Protein 4LUP (pdb70)

Sequence (185 aa):
LTDQVLVERVQKGDQKAFNNLLVVRYQHKVASSLVSRYVPSSGDVPDVVQQEAFIKAYRALDSFRGDSAFYTWLYRIAVNTAKNYLVAQGRRLELEQLTDQVLVERVQKGDQKAFNLLVVRYQHKVASSLVSRYVPSSSGDVPDVVQEAFIKAYRALDSFRGDSAFYTWLYRIAVNTAKNYLVAQGRRLELV

Solvent-accessible surface area: 11295 Å² total; per-residue (Å²): 126,85,30,104,66,0,2,73,82,16,79,169,50,40,52,149,0,10,79,72,0,37,98,102,30,71,143,120,0,32,68,3,0,64,165,75,9,65,96,35,20,14,66,18,0,14,66,41,0,11,20,85,0,43,108,36,3,127,76,20,194,40,108,45,69,7,49,82,55,0,70,123,28,0,1,67,1,0,93,88,42,63,81,49,47,16,178,164,106,165,167,212,157,71,63,30,116,52,0,10,71,88,16,84,156,49,45,48,140,2,13,61,73,0,38,97,103,32,71,139,121,0,32,71,6,0,63,184,75,9,64,98,33,24,13,85,27,0,15,80,32,0,12,21,86,0,42,96,42,2,82,86,25,196,48,114,43,69,7,51,82,57,0,72,124,29,0,2,67,2,0,92,82,32,66,76,41,43,13,163,155,101,154,132,156

Nearest PDB structures (foldseek):
  4lup-assembly2_C  TM=1.007E+00  e=2.756E-12  Escherichia coli
  1or7-assembly3_A  TM=9.853E-01  e=1.636E-10  Escherichia coli
  2mao-assembly1_A  TM=9.582E-01  e=9.817E-11  Escherichia coli DH1
  1or7-assembly3_B  TM=9.912E-01  e=4.804E-10  Escherichia coli
  5or5-assembly1_A  TM=9.559E-01  e=1.939E-10  Escherichia coli K-12

Secondary structure (DSSP, 8-state):
--HHHHHHHHHTT-HHHHHHHHHHHHHHHHHHHTTTS-GGGHHHHHHHHHHHHHHTGGG---SS-HHHHHHHHHHHHHHHHHHHHHHHTT-/----HHHHHHHHTTT-HHHHHHHHHHHHHHHHHHHTTTS-GGGHHHHHHHHHHHHHHHGGG---SS-HHHHHHHHHHHHHHHHHHHHHHHTT--

Foldseek 3Di: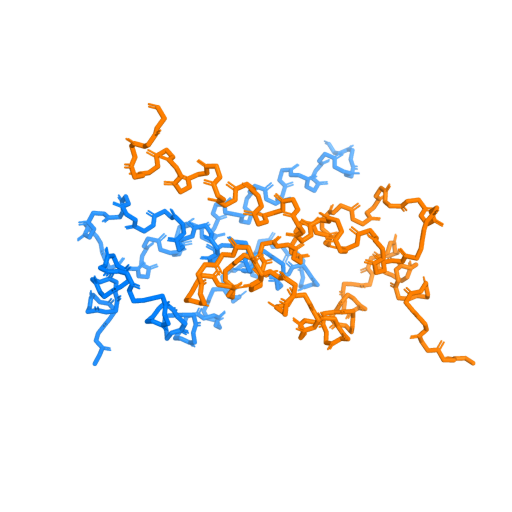
DFQVVLLVCLLVPNVVSLVVVCVVCVVVLLVLLVVQDPNVCSVVLSVVLSVVCSVCSNVDPPPDRSVVVSSVSSVVSSVVVVVVVCVVVVD/DDCDQVNLLVCVLVVNVVSLVVVCVVCLVVLLVLLVVQDPNVCSVVLSVVLSVVLSVCSNPDPPPDRSVVVSSVSSVVSSVVVVVVVCVVVVVD

CATH classification: 1.10.1740.10

InterPro domains:
  IPR000838 RNA polymerase sigma factor 70, ECF, conserved site [PS01063] (46-77)
  IPR007627 RNA polymerase sigma-70 region 2 [PF04542] (25-91)
  IPR013249 RNA polymerase sigma factor 70, region 4 type 2 [PF08281] (130-180)
  IPR013324 RNA polymerase sigma factor, region 3/4-like [SSF88659] (122-183)
  IPR013325 RNA polymerase sigma factor, region 2 [SSF88946] (2-105)
  IPR014284 RNA polymerase sigma-70-like domain [TIGR02937] (21-183)
  IPR014286 RNA polymerase sigma-70 RpoE type [TIGR02939] (1-189)
  IPR036388 Winged helix-like DNA-binding domain superfamily [G3DSA:1.10.10.10] (121-191)
  IPR039425 RNA polymerase sigma-70-like [PTHR43133] (6-189)

B-factor: mean 17.51, std 7.96, range [7.69, 49.17]

Structure (mmCIF, N/CA/C/O backbone):
data_4LUP
#
_entry.id   4LUP
#
_cell.length_a   39.050
_cell.length_b   36.480
_cell.length_c   73.370
_cell.angle_alpha   90.00
_cell.angle_beta   92.48
_cell.angle_gamma   90.00
#
_symmetry.space_group_name_H-M   'P 1 21 1'
#
loop_
_entity.id
_entity.type
_entity.pdbx_description
1 polymer 'RNA polymerase sigma factor'
2 polymer 'region 2 of sigmaE of E. coli'
3 non-polymer 1,2-ETHANEDIOL
4 water water
#
loop_
_atom_site.group_PDB
_atom_site.id
_atom_site.type_symbol
_atom_site.label_atom_id
_atom_site.label_alt_id
_atom_site.label_comp_id
_atom_site.label_asym_id
_atom_site.label_entity_id
_atom_site.label_seq_id
_atom_site.pdbx_PDB_ins_code
_atom_site.Cartn_x
_atom_site.Cartn_y
_atom_site.Cartn_z
_atom_site.occupancy
_atom_site.B_iso_or_equiv
_atom_site.auth_seq_id
_atom_site.auth_comp_id
_atom_site.auth_asym_id
_atom_site.auth_atom_id
_atom_site.pdbx_PDB_model_num
ATOM 1 N N . LEU A 1 5 ? 0.557 -9.690 69.661 1.00 31.59 5 LEU A N 1
ATOM 2 C CA . LEU A 1 5 ? 0.530 -8.510 70.516 1.00 29.22 5 LEU A CA 1
ATOM 3 C C . LEU A 1 5 ? 1.831 -7.728 70.406 1.00 26.02 5 LEU A C 1
ATOM 4 O O . LEU A 1 5 ? 2.816 -8.049 71.061 1.00 28.85 5 LEU A O 1
ATOM 9 N N . THR A 1 6 ? 1.834 -6.702 69.567 1.00 20.28 6 THR A N 1
ATOM 10 C CA . THR A 1 6 ? 2.976 -5.810 69.475 1.00 18.66 6 THR A CA 1
ATOM 11 C C . THR A 1 6 ? 2.883 -4.764 70.574 1.00 16.51 6 THR A C 1
ATOM 12 O O . THR A 1 6 ? 1.818 -4.545 71.152 1.00 15.58 6 THR A O 1
ATOM 19 N N . ASP A 1 7 ? 4.001 -4.101 70.846 1.00 16.76 7 ASP A N 1
ATOM 20 C CA . ASP A 1 7 ? 4.021 -3.014 71.819 1.00 17.37 7 ASP A CA 1
ATOM 21 C C . ASP A 1 7 ? 3.012 -1.931 71.450 1.00 17.21 7 ASP A C 1
ATOM 22 O O . ASP A 1 7 ? 2.333 -1.391 72.314 1.00 16.67 7 ASP A O 1
ATOM 27 N N . GLN A 1 8 ? 2.924 -1.612 70.164 1.00 18.47 8 GLN A N 1
ATOM 28 C CA . GLN A 1 8 ? 2.012 -0.569 69.706 1.00 20.44 8 GLN A CA 1
ATOM 29 C C . GLN A 1 8 ? 0.557 -0.912 70.010 1.00 17.95 8 GLN A C 1
ATOM 30 O O . GLN A 1 8 ? -0.226 -0.054 70.410 1.00 17.87 8 GLN A O 1
ATOM 36 N N . VAL A 1 9 ? 0.197 -2.176 69.834 1.00 17.91 9 VAL A N 1
ATOM 37 C CA . VAL A 1 9 ? -1.155 -2.611 70.149 1.00 18.70 9 VAL A CA 1
ATOM 38 C C . VAL A 1 9 ? -1.421 -2.503 71.649 1.00 16.38 9 VAL A C 1
ATOM 39 O O . VAL A 1 9 ? -2.489 -2.052 72.068 1.00 16.99 9 VAL A O 1
ATOM 49 N N . LEU A 1 10 ? -0.443 -2.904 72.454 1.00 14.91 10 LEU A N 1
ATOM 50 C CA . LEU A 1 10 ? -0.594 -2.830 73.903 1.00 13.99 10 LEU A CA 1
ATOM 51 C C . LEU A 1 10 ? -0.739 -1.377 74.360 1.00 13.35 10 LEU A C 1
ATOM 52 O O . LEU A 1 10 ? -1.587 -1.067 75.194 1.00 14.57 10 LEU A O 1
ATOM 57 N N . VAL A 1 11 ? 0.076 -0.484 73.807 1.00 13.44 11 VAL A N 1
ATOM 58 C CA . VAL A 1 11 ? -0.015 0.939 74.130 1.00 14.05 11 VAL A CA 1
ATOM 59 C C . VAL A 1 11 ? -1.399 1.489 73.788 1.00 15.37 11 VAL A C 1
ATOM 60 O O . VAL A 1 11 ? -2.020 2.190 74.594 1.00 14.88 11 VAL A O 1
ATOM 70 N N . GLU A 1 12 ? -1.887 1.160 72.597 1.00 17.23 12 GLU A N 1
ATOM 71 C CA . GLU A 1 12 ? -3.196 1.629 72.183 1.00 18.69 12 GLU A CA 1
ATOM 72 C C . GLU A 1 12 ? -4.280 1.140 73.140 1.00 18.51 12 GLU A C 1
ATOM 73 O O . GLU A 1 12 ? -5.185 1.892 73.504 1.00 19.09 12 GLU A O 1
ATOM 79 N N . ARG A 1 13 ? -4.183 -0.122 73.547 1.00 17.10 13 ARG A N 1
ATOM 80 C CA . ARG A 1 13 ? -5.137 -0.691 74.494 1.00 17.10 13 ARG A CA 1
ATOM 81 C C . ARG A 1 13 ? -5.113 0.031 75.841 1.00 17.28 13 ARG A C 1
ATOM 82 O O . ARG A 1 13 ? -6.162 0.306 76.419 1.00 18.27 13 ARG A O 1
ATOM 90 N N . VAL A 1 14 ? -3.921 0.349 76.335 1.00 15.57 14 VAL A N 1
ATOM 91 C CA . VAL A 1 14 ? -3.812 1.071 77.597 1.00 15.80 14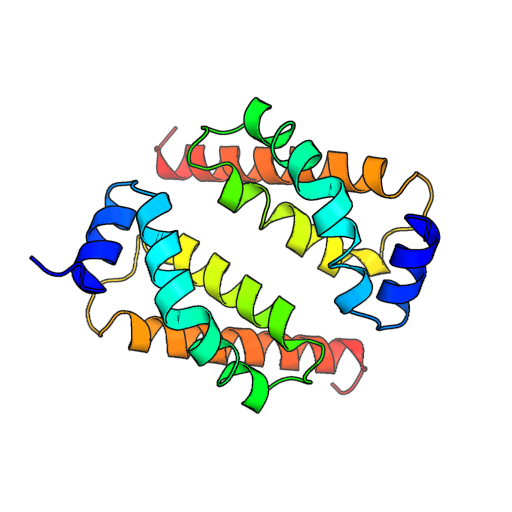 VAL A CA 1
ATOM 92 C C . VAL A 1 14 ? -4.425 2.464 77.463 1.00 17.32 14 VAL A C 1
ATOM 93 O O . VAL A 1 14 ? -5.121 2.937 78.365 1.00 19.10 14 VAL A O 1
ATOM 103 N N . GLN A 1 15 ? -4.182 3.113 76.328 1.00 18.28 15 GLN A N 1
ATOM 104 C CA . GLN A 1 15 ? -4.725 4.446 76.099 1.00 20.27 15 GLN A CA 1
ATOM 105 C C . GLN A 1 15 ? -6.252 4.428 75.999 1.00 23.74 15 GLN A C 1
ATOM 106 O O . GLN A 1 15 ? -6.894 5.461 76.160 1.00 26.95 15 GLN A O 1
ATOM 112 N N . LYS A 1 16 ? -6.822 3.252 75.744 1.00 22.14 16 LYS A N 1
ATOM 113 C CA . LYS A 1 16 ? -8.270 3.071 75.722 1.00 24.17 16 LYS A CA 1
ATOM 114 C C . LYS A 1 16 ? -8.843 2.491 77.024 1.00 25.04 16 LYS A C 1
ATOM 115 O O . LYS A 1 16 ? -10.014 2.104 77.074 1.00 28.48 16 LYS A O 1
ATOM 121 N N . GLY A 1 17 ? -8.030 2.443 78.076 1.00 25.04 17 GLY A N 1
ATOM 122 C CA . GLY A 1 17 ? -8.518 2.080 79.398 1.00 24.80 17 GLY A CA 1
ATOM 123 C C . GLY A 1 17 ? -8.245 0.658 79.853 1.00 24.39 17 GLY A C 1
ATOM 124 O O . GLY A 1 17 ? -8.688 0.249 80.925 1.00 25.06 17 GLY A O 1
ATOM 125 N N . ASP A 1 18 ? -7.509 -0.098 79.047 1.00 22.46 18 ASP A N 1
ATOM 126 C CA . ASP A 1 18 ? -7.192 -1.486 79.371 1.00 21.73 18 ASP A CA 1
ATOM 127 C C . ASP A 1 18 ? -5.928 -1.552 80.226 1.00 19.55 18 ASP A C 1
ATOM 128 O O . ASP A 1 18 ? -4.828 -1.759 79.710 1.00 20.33 18 ASP A O 1
ATOM 133 N N . GLN A 1 19 ? -6.083 -1.376 81.536 1.00 17.57 19 GLN A N 1
ATOM 134 C CA . GLN A 1 19 ? -4.923 -1.234 82.408 1.00 17.52 19 GLN A CA 1
ATOM 135 C C . GLN A 1 19 ? -4.007 -2.449 82.371 1.00 18.04 19 GLN A C 1
ATOM 136 O O . GLN A 1 19 ? -2.787 -2.307 82.388 1.00 18.39 19 GLN A O 1
ATOM 142 N N . LYS A 1 20 ? -4.595 -3.639 82.323 1.00 18.72 20 LYS A N 1
ATOM 143 C CA . LYS A 1 20 ? -3.805 -4.860 82.408 1.00 20.00 20 LYS A CA 1
ATOM 144 C C . LYS A 1 20 ? -2.894 -5.055 81.199 1.00 17.83 20 LYS A C 1
ATOM 145 O O . LYS A 1 20 ? -1.883 -5.746 81.299 1.00 19.06 20 LYS A O 1
ATOM 151 N N . ALA A 1 21 ? -3.227 -4.429 80.071 1.00 16.39 21 ALA A N 1
ATOM 152 C CA . ALA A 1 21 ? -2.331 -4.458 78.913 1.00 15.10 21 ALA A CA 1
ATOM 153 C C . ALA A 1 21 ? -0.956 -3.909 79.283 1.00 14.49 21 ALA A C 1
ATOM 154 O O . ALA A 1 21 ? 0.059 -4.364 78.759 1.00 15.29 21 ALA A O 1
ATOM 156 N N . PHE A 1 22 ? -0.919 -2.937 80.188 1.00 12.85 22 PHE A N 1
ATOM 157 C CA . PHE A 1 22 ? 0.360 -2.366 80.567 1.00 13.24 22 PHE A CA 1
ATOM 158 C C . PHE A 1 22 ? 1.225 -3.381 81.300 1.00 13.54 22 PHE A C 1
ATOM 159 O O . PHE A 1 22 ? 2.440 -3.349 81.184 1.00 12.86 22 PHE A O 1
ATOM 167 N N A ASN A 1 23 ? 0.589 -4.280 82.046 0.48 15.08 23 ASN A N 1
ATOM 168 N N B ASN A 1 23 ? 0.597 -4.292 82.035 0.52 14.94 23 ASN A N 1
ATOM 169 C CA A ASN A 1 23 ? 1.311 -5.345 82.731 0.48 16.88 23 ASN A CA 1
ATOM 170 C CA B ASN A 1 23 ? 1.344 -5.323 82.745 0.52 16.70 23 ASN A CA 1
ATOM 171 C C A ASN A 1 23 ? 2.174 -6.142 81.766 0.48 14.64 23 ASN A C 1
ATOM 172 C C B ASN A 1 23 ? 2.135 -6.228 81.801 0.52 14.97 23 ASN A C 1
ATOM 173 O O A ASN A 1 23 ? 3.309 -6.494 82.077 0.48 13.19 23 ASN A O 1
ATOM 174 O O B ASN A 1 23 ? 3.187 -6.748 82.169 0.52 14.72 23 ASN A O 1
ATOM 183 N N . LEU A 1 24 ? 1.634 -6.414 80.584 1.00 14.28 24 LEU A N 1
ATOM 184 C CA . LEU A 1 24 ? 2.372 -7.167 79.581 1.00 15.16 24 LEU A CA 1
ATOM 185 C C . LEU A 1 24 ? 3.610 -6.396 79.120 1.00 13.43 24 LEU A C 1
ATOM 186 O O . LEU A 1 24 ? 4.662 -6.990 78.882 1.00 13.42 24 LEU A O 1
ATOM 191 N N . LEU A 1 25 ? 3.498 -5.076 79.005 1.00 11.73 25 LEU A N 1
ATOM 192 C CA . LEU A 1 25 ? 4.674 -4.254 78.711 1.00 11.09 25 LEU A CA 1
ATOM 193 C C . LEU A 1 25 ? 5.711 -4.331 79.834 1.00 10.68 25 LEU A C 1
ATOM 194 O O . LEU A 1 25 ? 6.909 -4.374 79.572 1.00 10.83 25 LEU A O 1
ATOM 199 N N . VAL A 1 26 ? 5.258 -4.353 81.081 1.00 11.92 26 VAL A N 1
ATOM 200 C CA . VAL A 1 26 ? 6.187 -4.487 82.198 1.00 12.00 26 VAL A CA 1
ATOM 201 C C . VAL A 1 26 ? 6.900 -5.840 82.143 1.00 12.30 26 VAL A C 1
ATOM 202 O O . VAL A 1 26 ? 8.114 -5.910 82.294 1.00 12.75 26 VAL A O 1
ATOM 212 N N . VAL A 1 27 ? 6.147 -6.911 81.926 1.00 13.30 27 VAL A N 1
ATOM 213 C CA . VAL A 1 27 ? 6.735 -8.238 81.794 1.00 14.67 27 VAL A CA 1
ATOM 214 C C . VAL A 1 27 ? 7.747 -8.284 80.651 1.00 13.56 27 VAL A C 1
ATOM 215 O O . VAL A 1 27 ? 8.815 -8.889 80.774 1.00 14.47 27 VAL A O 1
ATOM 225 N N . ARG A 1 28 ? 7.427 -7.616 79.548 1.00 12.13 28 ARG A N 1
ATOM 226 C CA . ARG A 1 28 ? 8.327 -7.601 78.406 1.00 12.13 28 ARG A CA 1
ATOM 227 C C . ARG A 1 28 ? 9.624 -6.848 78.666 1.00 10.48 28 ARG A C 1
ATOM 228 O O . ARG A 1 28 ? 10.674 -7.241 78.164 1.00 11.48 28 ARG A O 1
ATOM 236 N N . TYR A 1 29 ? 9.546 -5.771 79.438 1.00 10.31 29 TYR A N 1
ATOM 237 C CA . TYR A 1 29 ? 10.658 -4.828 79.515 1.00 9.98 29 TYR A CA 1
ATOM 238 C C . TYR A 1 29 ? 11.349 -4.691 80.862 1.00 9.90 29 TYR A C 1
ATOM 239 O O . TYR A 1 29 ? 12.353 -4.010 80.949 1.00 10.12 29 TYR A O 1
ATOM 248 N N . GLN A 1 30 ? 10.846 -5.329 81.908 1.00 10.21 30 GLN A N 1
ATOM 249 C CA . GLN A 1 30 ? 11.418 -5.069 83.218 1.00 11.01 30 GLN A CA 1
ATOM 250 C C . GLN A 1 30 ? 12.877 -5.500 83.340 1.00 10.14 30 GLN A C 1
ATOM 251 O O . GLN A 1 30 ? 13.637 -4.841 84.034 1.00 10.72 30 GLN A O 1
ATOM 257 N N . HIS A 1 31 ? 13.281 -6.570 82.658 1.00 10.11 31 HIS A N 1
ATOM 258 C CA . HIS A 1 31 ? 14.677 -6.996 82.745 1.00 10.44 31 HIS A CA 1
ATOM 259 C C . HIS A 1 31 ? 15.602 -6.030 82.018 1.00 9.92 31 HIS A C 1
ATOM 260 O O . HIS A 1 31 ? 16.687 -5.716 82.508 1.00 10.32 31 HIS A O 1
ATOM 267 N N . LYS A 1 32 ? 15.185 -5.577 80.840 1.00 9.49 32 LYS A N 1
ATOM 268 C CA . LYS A 1 32 ? 15.962 -4.590 80.097 1.00 9.04 32 LYS A CA 1
ATOM 269 C C . LYS A 1 32 ? 16.080 -3.292 80.883 1.00 8.81 32 LYS A C 1
ATOM 270 O O . LYS A 1 32 ? 17.160 -2.703 80.971 1.00 9.73 32 LYS A O 1
ATOM 276 N N . VAL A 1 33 ? 14.975 -2.846 81.467 1.00 8.98 33 VAL A N 1
ATOM 277 C CA . VAL A 1 33 ? 14.994 -1.590 82.203 1.00 8.66 33 VAL A CA 1
ATOM 278 C C . VAL A 1 33 ? 15.873 -1.716 83.457 1.00 9.02 33 VAL A C 1
ATOM 279 O O . VAL A 1 33 ? 16.624 -0.797 83.787 1.00 9.39 33 VAL A O 1
ATOM 289 N N . ALA A 1 34 ? 15.804 -2.853 84.143 1.00 8.67 34 ALA A N 1
ATOM 290 C CA . ALA A 1 34 ? 16.681 -3.076 85.290 1.00 9.50 34 ALA A CA 1
ATOM 291 C C . ALA A 1 34 ? 18.149 -3.032 84.880 1.00 9.63 34 ALA A C 1
ATOM 292 O O . ALA A 1 34 ? 18.977 -2.445 85.576 1.00 10.20 34 ALA A O 1
ATOM 294 N N . SER A 1 35 ? 18.483 -3.659 83.763 1.00 10.09 35 SER A N 1
ATOM 295 C CA A SER A 1 35 ? 19.861 -3.653 83.291 0.20 11.74 35 SER A CA 1
ATOM 296 C CA B SER A 1 35 ? 19.857 -3.648 83.296 0.80 10.28 35 SER A CA 1
ATOM 297 C C . SER A 1 35 ? 20.322 -2.224 83.020 1.00 10.12 35 SER A C 1
ATOM 298 O O . SER A 1 35 ? 21.413 -1.821 83.416 1.00 10.78 35 SER A O 1
ATOM 303 N N . LEU A 1 36 ? 19.476 -1.458 82.347 1.00 9.54 36 LEU A N 1
ATOM 304 C CA . LEU A 1 36 ? 19.773 -0.073 82.042 1.00 9.68 36 LEU A CA 1
ATOM 305 C C . LEU A 1 36 ? 19.976 0.761 83.313 1.00 9.43 36 LEU A C 1
ATOM 306 O O . LEU A 1 36 ? 20.978 1.458 83.468 1.00 10.08 36 LEU A O 1
ATOM 311 N N . VAL A 1 37 ? 19.028 0.661 84.236 1.00 8.88 37 VAL A N 1
ATOM 312 C CA . VAL A 1 37 ? 19.068 1.425 85.478 1.00 9.22 37 VAL A CA 1
ATOM 313 C C . VAL A 1 37 ? 20.298 1.059 86.315 1.00 9.23 37 VAL A C 1
ATOM 314 O O . VAL A 1 37 ? 20.877 1.919 86.983 1.00 9.37 37 VAL A O 1
ATOM 324 N N . SER A 1 38 ? 20.715 -0.202 86.241 1.00 8.62 38 SER A N 1
ATOM 325 C CA . SER A 1 38 ? 21.885 -0.667 86.972 1.00 9.81 38 SER A CA 1
ATOM 326 C C . SER A 1 38 ? 23.186 -0.012 86.516 1.00 9.22 38 SER A C 1
ATOM 327 O O . SER A 1 38 ? 24.190 -0.108 87.212 1.00 10.29 38 SER A O 1
ATOM 330 N N . ARG A 1 39 ? 23.171 0.668 85.373 1.00 9.62 39 ARG A N 1
ATOM 331 C CA . ARG A 1 39 ? 24.317 1.450 84.939 1.00 11.07 39 ARG A CA 1
ATOM 332 C C . ARG A 1 39 ? 24.464 2.753 85.720 1.00 10.46 39 ARG A C 1
ATOM 333 O O . ARG A 1 39 ? 25.523 3.361 85.703 1.00 12.35 39 ARG A O 1
ATOM 341 N N . TYR A 1 40 ? 23.406 3.171 86.406 1.00 9.63 40 TYR A N 1
ATOM 342 C CA . TYR A 1 40 ? 23.328 4.507 86.992 1.00 10.27 40 TYR A CA 1
ATOM 343 C C . TYR A 1 40 ? 23.246 4.531 88.501 1.00 9.92 40 TYR A C 1
ATOM 344 O O . TYR A 1 40 ? 23.710 5.484 89.116 1.00 11.78 40 TYR A O 1
ATOM 353 N N . VAL A 1 41 ? 22.630 3.519 89.102 1.00 9.31 41 VAL A N 1
ATOM 354 C CA . VAL A 1 41 ? 22.362 3.560 90.536 1.00 9.84 41 VAL A CA 1
ATOM 355 C C . VAL A 1 41 ? 22.895 2.287 91.184 1.00 10.04 41 VAL A C 1
ATOM 356 O O . VAL A 1 41 ? 23.101 1.287 90.506 1.00 10.50 41 VAL A O 1
ATOM 366 N N . PRO A 1 42 ? 23.107 2.311 92.505 1.00 10.25 42 PRO A N 1
ATOM 367 C CA . PRO A 1 42 ? 23.597 1.113 93.193 1.00 10.99 42 PRO A CA 1
ATOM 368 C C . PRO A 1 42 ? 22.634 -0.054 93.045 1.00 10.17 42 PRO A C 1
ATOM 369 O O . PRO A 1 42 ? 21.419 0.128 92.976 1.00 9.89 42 PRO A O 1
ATOM 373 N N . SER A 1 43 ? 23.181 -1.259 93.029 1.00 10.87 43 SER A N 1
ATOM 374 C CA A SER A 1 43 ? 22.407 -2.470 92.788 0.38 11.93 43 SER A CA 1
ATOM 375 C CA B SER A 1 43 ? 22.386 -2.452 92.765 0.62 12.46 43 SER A CA 1
ATOM 376 C C . SER A 1 43 ? 21.167 -2.566 93.675 1.00 11.36 43 SER A C 1
ATOM 377 O O . SER A 1 43 ? 20.082 -2.904 93.213 1.00 12.09 43 SER A O 1
ATOM 382 N N . GLY A 1 44 ? 21.335 -2.266 94.957 1.00 11.28 44 GLY A N 1
ATOM 383 C CA . GLY A 1 44 ? 20.236 -2.376 95.895 1.00 12.98 44 GLY A CA 1
ATOM 384 C C . GLY A 1 44 ? 19.075 -1.449 95.605 1.00 11.75 44 GLY A C 1
ATOM 385 O O . GLY A 1 44 ? 17.954 -1.706 96.027 1.00 13.45 44 GLY A O 1
ATOM 386 N N . ASP A 1 45 ? 19.349 -0.360 94.896 1.00 10.86 45 ASP A N 1
ATOM 387 C CA . ASP A 1 45 ? 18.343 0.645 94.584 1.00 10.81 45 ASP A CA 1
ATOM 388 C C . ASP A 1 45 ? 17.689 0.472 93.221 1.00 10.46 45 ASP A C 1
ATOM 389 O O . ASP A 1 45 ? 16.731 1.176 92.885 1.00 11.21 45 ASP A O 1
ATOM 394 N N . VAL A 1 46 ? 18.187 -0.470 92.435 1.00 9.98 46 VAL A N 1
ATOM 395 C CA . VAL A 1 46 ? 17.645 -0.674 91.104 1.00 9.98 46 VAL A CA 1
ATOM 396 C C . VAL A 1 46 ? 16.134 -0.962 91.112 1.00 10.43 46 VAL A C 1
ATOM 397 O O . VAL A 1 46 ? 15.401 -0.340 90.360 1.00 10.08 46 VAL A O 1
ATOM 407 N N . PRO A 1 47 ? 15.650 -1.898 91.951 1.00 11.41 47 PRO A N 1
ATOM 408 C CA . PRO A 1 47 ? 14.209 -2.195 91.863 1.00 12.49 47 PRO A CA 1
ATOM 409 C C . PRO A 1 47 ? 13.310 -0.976 92.096 1.00 11.78 47 PRO A C 1
ATOM 410 O O . PRO A 1 47 ? 12.298 -0.829 91.404 1.00 12.23 47 PRO A O 1
ATOM 414 N N . ASP A 1 48 ? 13.673 -0.124 93.051 1.00 12.61 48 ASP A N 1
ATOM 415 C CA . ASP A 1 48 ? 12.903 1.075 93.368 1.00 13.91 48 ASP A CA 1
ATOM 416 C C . ASP A 1 48 ? 12.850 2.025 92.181 1.00 11.66 48 ASP A C 1
ATOM 417 O O . ASP A 1 48 ? 11.795 2.561 91.840 1.00 12.49 48 ASP A O 1
ATOM 422 N N . VAL A 1 49 ? 13.994 2.214 91.543 1.00 10.71 49 VAL A N 1
ATOM 423 C CA . VAL A 1 49 ? 14.070 3.122 90.411 1.00 10.38 49 VAL A CA 1
ATOM 424 C C . VAL A 1 49 ? 13.316 2.556 89.199 1.00 10.03 49 VAL A C 1
ATOM 425 O O . VAL A 1 49 ? 12.616 3.286 88.500 1.00 10.49 49 VAL A O 1
ATOM 435 N N . VAL A 1 50 ? 13.453 1.255 88.961 1.00 9.66 50 VAL A N 1
ATOM 436 C CA . VAL A 1 50 ? 12.703 0.599 87.894 1.00 10.22 50 VAL A CA 1
ATOM 437 C C . VAL A 1 50 ? 11.193 0.770 88.098 1.00 10.03 50 VAL A C 1
ATOM 438 O O . VAL A 1 50 ? 10.454 1.095 87.159 1.00 10.47 50 VAL A O 1
ATOM 448 N N . GLN A 1 51 ? 10.732 0.542 89.321 1.00 11.07 51 GLN A N 1
ATOM 449 C CA A GLN A 1 51 ? 9.315 0.683 89.631 0.45 11.92 51 GLN A CA 1
ATOM 450 C CA B GLN A 1 51 ? 9.315 0.682 89.622 0.55 11.69 51 GLN A CA 1
ATOM 451 C C . GLN A 1 51 ? 8.829 2.099 89.332 1.00 11.40 51 GLN A C 1
ATOM 452 O O . GLN A 1 51 ? 7.777 2.294 88.720 1.00 12.38 51 GLN A O 1
ATOM 463 N N . GLU A 1 52 ? 9.603 3.090 89.754 1.00 11.24 52 GLU A N 1
ATOM 464 C CA . GLU A 1 52 ? 9.237 4.473 89.493 1.00 11.70 52 GLU A CA 1
ATOM 465 C C . GLU A 1 52 ? 9.180 4.765 87.989 1.00 10.86 52 GLU A C 1
ATOM 466 O O . GLU A 1 52 ? 8.274 5.452 87.513 1.00 11.15 52 GLU A O 1
ATOM 472 N N . ALA A 1 53 ? 10.152 4.249 87.242 1.00 10.30 53 ALA A N 1
ATOM 473 C CA . ALA A 1 53 ? 10.167 4.462 85.801 1.00 10.27 53 ALA A CA 1
ATOM 474 C C . ALA A 1 53 ? 8.902 3.934 85.135 1.00 9.47 53 ALA A C 1
ATOM 475 O O . ALA A 1 53 ? 8.309 4.599 84.280 1.00 9.77 53 ALA A O 1
ATOM 477 N N . PHE A 1 54 ? 8.500 2.724 85.509 1.00 9.64 54 PHE A N 1
ATOM 478 C CA . PHE A 1 54 ? 7.298 2.151 84.917 1.00 10.12 54 PHE A CA 1
ATOM 479 C C . PHE A 1 54 ? 6.024 2.908 85.298 1.00 10.95 54 PHE A C 1
ATOM 480 O O . PHE A 1 54 ? 5.130 3.066 84.460 1.00 11.16 54 PHE A O 1
ATOM 488 N N . ILE A 1 55 ? 5.925 3.366 86.544 1.00 10.94 55 ILE A N 1
ATOM 489 C CA . ILE A 1 55 ? 4.759 4.139 86.955 1.00 12.51 55 ILE A CA 1
ATOM 490 C C . ILE A 1 55 ? 4.692 5.439 86.167 1.00 11.83 55 ILE A C 1
ATOM 491 O O . ILE A 1 55 ? 3.625 5.849 85.719 1.00 12.69 55 ILE A O 1
ATOM 501 N N . LYS A 1 56 ? 5.838 6.080 85.990 1.00 11.56 56 LYS A N 1
ATOM 502 C CA . LYS A 1 56 ? 5.893 7.321 85.237 1.00 12.60 56 LYS A CA 1
ATOM 503 C C . LYS A 1 56 ? 5.496 7.114 83.780 1.00 11.80 56 LYS A C 1
ATOM 504 O O . LYS A 1 56 ? 4.736 7.900 83.224 1.00 13.23 56 LYS A O 1
ATOM 510 N N . ALA A 1 57 ? 5.996 6.044 83.171 1.00 11.22 57 ALA A N 1
ATOM 511 C CA . ALA A 1 57 ? 5.649 5.721 81.790 1.00 11.70 57 ALA A CA 1
ATOM 512 C C . ALA A 1 57 ? 4.148 5.482 81.653 1.00 11.21 57 ALA A C 1
ATOM 513 O O . ALA A 1 57 ? 3.508 5.988 80.735 1.00 12.48 57 ALA A O 1
ATOM 515 N N . TYR A 1 58 ? 3.589 4.709 82.574 1.00 11.34 58 TYR A N 1
ATOM 516 C CA . TYR A 1 58 ? 2.169 4.406 82.542 1.00 12.21 58 TYR A CA 1
ATOM 517 C C . TYR A 1 58 ? 1.345 5.680 82.658 1.00 13.65 58 TYR A C 1
ATOM 518 O O . TYR A 1 58 ? 0.430 5.920 81.871 1.00 14.85 58 TYR A O 1
ATOM 527 N N . ARG A 1 59 ? 1.675 6.511 83.633 1.00 13.82 59 ARG A N 1
ATOM 528 C CA . ARG A 1 59 ? 0.880 7.698 83.886 1.00 16.03 59 ARG A CA 1
ATOM 529 C C . ARG A 1 59 ? 1.065 8.785 82.840 1.00 16.09 59 ARG A C 1
ATOM 530 O O . ARG A 1 59 ? 0.244 9.690 82.752 1.00 19.14 59 ARG A O 1
ATOM 538 N N . ALA A 1 60 ? 2.112 8.684 82.030 1.00 15.40 60 ALA A N 1
ATOM 539 C CA . ALA A 1 60 ? 2.352 9.665 80.980 1.00 15.18 60 ALA A CA 1
ATOM 540 C C . ALA A 1 60 ? 2.023 9.123 79.591 1.00 14.57 60 ALA A C 1
ATOM 541 O O . ALA A 1 60 ? 2.283 9.778 78.579 1.00 14.64 60 ALA A O 1
ATOM 543 N N . LEU A 1 61 ? 1.444 7.932 79.538 1.00 14.42 61 LEU A N 1
ATOM 544 C CA . LEU A 1 61 ? 1.231 7.271 78.258 1.00 14.95 61 LEU A CA 1
ATOM 545 C C . LEU A 1 61 ? 0.277 8.043 77.343 1.00 15.04 61 LEU A C 1
ATOM 546 O O . LEU A 1 61 ? 0.367 7.946 76.118 1.00 16.00 61 LEU A O 1
ATOM 551 N N . ASP A 1 62 ? -0.614 8.831 77.933 1.00 16.80 62 ASP A N 1
ATOM 552 C CA . ASP A 1 62 ? -1.537 9.644 77.145 1.00 19.34 62 ASP A CA 1
ATOM 553 C C . ASP A 1 62 ? -0.818 10.742 76.357 1.00 19.57 62 ASP A C 1
ATOM 554 O O . ASP A 1 62 ? -1.362 11.284 75.400 1.00 22.29 62 ASP A O 1
ATOM 559 N N . SER A 1 63 ? 0.413 11.048 76.753 1.00 17.55 63 SER A N 1
ATOM 560 C CA . SER A 1 63 ? 1.210 12.092 76.112 1.00 19.80 63 SER A CA 1
ATOM 561 C C . SER A 1 63 ? 2.213 11.522 75.108 1.00 15.70 63 SER A C 1
ATOM 562 O O . SER A 1 63 ? 2.877 12.274 74.390 1.00 16.58 63 SER A O 1
ATOM 565 N N . PHE A 1 64 ? 2.327 10.197 75.076 1.00 14.70 64 PHE A N 1
ATOM 566 C CA . PHE A 1 64 ? 3.227 9.519 74.151 1.00 14.03 64 PHE A CA 1
ATOM 567 C C . PHE A 1 64 ? 2.649 9.577 72.749 1.00 15.02 64 PHE A C 1
ATOM 568 O O . PHE A 1 64 ? 1.547 9.091 72.505 1.00 16.82 64 PHE A O 1
ATOM 576 N N . ARG A 1 65 ? 3.397 10.175 71.828 1.00 15.67 65 ARG A N 1
ATOM 577 C CA . ARG A 1 65 ? 2.876 10.417 70.483 1.00 18.28 65 ARG A CA 1
ATOM 578 C C . ARG A 1 65 ? 3.048 9.232 69.550 1.00 19.36 65 ARG A C 1
ATOM 579 O O . ARG A 1 65 ? 2.422 9.186 68.500 1.00 22.89 65 ARG A O 1
ATOM 587 N N . GLY A 1 66 ? 3.906 8.285 69.905 1.00 18.05 66 GLY A N 1
ATOM 588 C CA . GLY A 1 66 ? 4.242 7.217 68.980 1.00 19.02 66 GLY A CA 1
ATOM 589 C C . GLY A 1 66 ? 5.199 7.657 67.881 1.00 20.60 66 GLY A C 1
ATOM 590 O O . GLY A 1 66 ? 5.214 7.076 66.792 1.00 23.19 66 GLY A O 1
ATOM 591 N N . ASP A 1 67 ? 5.989 8.692 68.161 1.00 18.89 67 ASP A N 1
ATOM 592 C CA . ASP A 1 67 ? 7.025 9.161 67.240 1.00 19.55 67 ASP A CA 1
ATOM 593 C C . ASP A 1 67 ? 8.295 8.324 67.337 1.00 17.92 67 ASP A C 1
ATOM 594 O O . ASP A 1 67 ? 9.277 8.569 66.638 1.00 19.68 67 ASP A O 1
ATOM 599 N N . SER A 1 68 ? 8.262 7.338 68.220 1.00 15.70 68 SER A N 1
ATOM 600 C CA . SER A 1 68 ? 9.301 6.326 68.298 1.00 13.97 68 SER A CA 1
ATOM 601 C C . SER A 1 68 ? 8.617 5.036 68.703 1.00 14.23 68 SER A C 1
ATOM 602 O O . SER A 1 68 ? 7.427 5.029 69.036 1.00 15.31 68 SER A O 1
ATOM 605 N N . ALA A 1 69 ? 9.379 3.951 68.709 1.00 15.37 69 ALA A N 1
ATOM 606 C CA . ALA A 1 69 ? 8.947 2.744 69.389 1.00 15.21 69 ALA A CA 1
ATOM 607 C C . ALA A 1 69 ? 8.698 3.055 70.864 1.00 13.23 69 ALA A C 1
ATOM 608 O O . ALA A 1 69 ? 9.352 3.926 71.455 1.00 12.48 69 ALA A O 1
ATOM 610 N N . PHE A 1 70 ? 7.761 2.338 71.468 1.00 13.44 70 PHE A N 1
ATOM 611 C CA . PHE A 1 70 ? 7.518 2.466 72.891 1.00 12.18 70 PHE A CA 1
ATOM 612 C C . PHE A 1 70 ? 8.803 2.293 73.705 1.00 10.48 70 PHE A C 1
ATOM 613 O O . PHE A 1 70 ? 9.072 3.082 74.616 1.00 10.09 70 PHE A O 1
ATOM 621 N N . TYR A 1 71 ? 9.603 1.281 73.385 1.00 11.20 71 TYR A N 1
ATOM 622 C CA . TYR A 1 71 ? 10.787 1.037 74.200 1.00 10.49 71 TYR A CA 1
ATOM 623 C C . TYR A 1 71 ? 11.775 2.196 74.138 1.00 9.78 71 TYR A C 1
ATOM 624 O O . TYR A 1 71 ? 12.448 2.492 75.115 1.00 9.57 71 TYR A O 1
ATOM 633 N N . THR A 1 72 ? 11.882 2.851 72.993 1.00 10.21 72 THR A N 1
ATOM 634 C CA . THR A 1 72 ? 12.777 3.998 72.877 1.00 9.86 72 THR A CA 1
ATOM 635 C C . THR A 1 72 ? 12.388 5.082 73.879 1.00 9.28 72 THR A C 1
ATOM 636 O O . THR A 1 72 ? 13.238 5.672 74.545 1.00 9.53 72 THR A O 1
ATOM 643 N N . TRP A 1 73 ? 11.095 5.342 73.980 1.00 8.94 73 TRP A N 1
ATOM 644 C CA . TRP A 1 73 ? 10.567 6.332 74.904 1.00 8.92 73 TRP A CA 1
ATOM 645 C C . TRP A 1 73 ? 10.761 5.885 76.367 1.00 8.49 73 TRP A C 1
ATOM 646 O O . TRP A 1 73 ? 11.248 6.657 77.202 1.00 8.98 73 TRP A O 1
ATOM 657 N N . LEU A 1 74 ? 10.418 4.634 76.659 1.00 8.44 74 LEU A N 1
ATOM 658 C CA . LEU A 1 74 ? 10.614 4.067 77.990 1.00 8.49 74 LEU A CA 1
ATOM 659 C C . LEU A 1 74 ? 12.078 4.089 78.448 1.00 8.28 74 LEU A C 1
ATOM 660 O O . LEU A 1 74 ? 12.372 4.405 79.603 1.00 9.00 74 LEU A O 1
ATOM 665 N N . TYR A 1 75 ? 12.993 3.765 77.540 1.00 8.29 75 TYR A N 1
ATOM 666 C CA . TYR A 1 75 ? 14.418 3.773 77.838 1.00 8.08 75 TYR A CA 1
ATOM 667 C C . TYR A 1 75 ? 14.819 5.143 78.379 1.00 7.98 75 TYR A C 1
ATOM 668 O O . TYR A 1 75 ? 15.516 5.243 79.397 1.00 8.73 75 TYR A O 1
ATOM 677 N N . ARG A 1 76 ? 14.415 6.207 77.690 1.00 8.08 76 ARG A N 1
ATOM 678 C CA . ARG A 1 76 ? 14.789 7.549 78.123 1.00 8.51 76 ARG A CA 1
ATOM 679 C C . ARG A 1 76 ? 14.137 7.916 79.455 1.00 8.31 76 ARG A C 1
ATOM 680 O O . ARG A 1 76 ? 14.768 8.527 80.311 1.00 8.78 76 ARG A O 1
ATOM 688 N N . ILE A 1 77 ? 12.874 7.542 79.642 1.00 8.19 77 ILE A N 1
ATOM 689 C CA . ILE A 1 77 ? 12.229 7.724 80.936 1.00 8.71 77 ILE A CA 1
ATOM 690 C C . ILE A 1 77 ? 13.044 7.055 82.039 1.00 8.44 77 ILE A C 1
ATOM 691 O O . ILE A 1 77 ? 13.255 7.635 83.103 1.00 9.05 77 ILE A O 1
ATOM 701 N N . ALA A 1 78 ? 13.494 5.829 81.796 1.00 8.53 78 ALA A N 1
ATOM 702 C CA . ALA A 1 78 ? 14.267 5.106 82.801 1.00 9.44 78 ALA A CA 1
ATOM 703 C C . ALA A 1 78 ? 15.578 5.820 83.129 1.00 8.86 78 ALA A C 1
ATOM 704 O O . ALA A 1 78 ? 15.929 5.980 84.299 1.00 9.33 78 ALA A O 1
ATOM 706 N N . VAL A 1 79 ? 16.299 6.254 82.101 1.00 8.70 79 VAL A N 1
ATOM 707 C CA . VAL A 1 79 ? 17.541 6.981 82.322 1.00 9.92 79 VAL A CA 1
ATOM 708 C C . VAL A 1 79 ? 17.283 8.244 83.136 1.00 9.94 79 VAL A C 1
ATOM 709 O O . VAL A 1 79 ? 18.002 8.521 84.095 1.00 10.16 79 VAL A O 1
ATOM 719 N N . ASN A 1 80 ? 16.270 9.014 82.756 1.00 9.77 80 ASN A N 1
ATOM 720 C CA . ASN A 1 80 ? 16.007 10.253 83.465 1.00 9.75 80 ASN A CA 1
ATOM 721 C C . ASN A 1 80 ? 15.493 10.044 84.887 1.00 10.01 80 ASN A C 1
ATOM 722 O O . ASN A 1 80 ? 15.784 10.843 85.774 1.00 11.46 80 ASN A O 1
ATOM 727 N N . THR A 1 81 ? 14.756 8.962 85.110 1.00 9.73 81 THR A N 1
ATOM 728 C CA . THR A 1 81 ? 14.315 8.612 86.447 1.00 9.59 81 THR A CA 1
ATOM 729 C C . THR A 1 81 ? 15.532 8.274 87.305 1.00 9.73 81 THR A C 1
ATOM 730 O O . THR A 1 81 ? 15.622 8.685 88.457 1.00 10.74 81 THR A O 1
ATOM 737 N N . ALA A 1 82 ? 16.478 7.546 86.731 1.00 9.93 82 ALA A N 1
ATOM 738 C CA . ALA A 1 82 ? 17.713 7.255 87.437 1.00 9.94 82 ALA A CA 1
ATOM 739 C C . ALA A 1 82 ? 18.498 8.523 87.747 1.00 10.35 82 ALA A C 1
ATOM 740 O O . ALA A 1 82 ? 19.027 8.679 88.847 1.00 11.31 82 ALA A O 1
ATOM 742 N N . LYS A 1 83 ? 18.569 9.438 86.790 1.00 10.83 83 LYS A N 1
ATOM 743 C CA . LYS A 1 83 ? 19.255 10.708 87.004 1.00 11.89 83 LYS A CA 1
ATOM 744 C C . LYS A 1 83 ? 18.607 11.531 88.116 1.00 11.80 83 LYS A C 1
ATOM 745 O O . LYS A 1 83 ? 19.303 12.098 88.958 1.00 12.86 83 LYS A O 1
ATOM 751 N N . ASN A 1 84 ? 17.281 11.567 88.147 1.00 12.34 84 ASN A N 1
ATOM 752 C CA . ASN A 1 84 ? 16.584 12.263 89.218 1.00 13.66 84 ASN A CA 1
ATOM 753 C C . ASN A 1 84 ? 16.872 11.604 90.567 1.00 13.75 84 ASN A C 1
ATOM 754 O O . ASN A 1 84 ? 17.020 12.286 91.583 1.00 14.43 84 ASN A O 1
ATOM 759 N N . TYR A 1 85 ? 16.964 10.278 90.572 1.00 12.75 85 TYR A N 1
ATOM 760 C CA . TYR A 1 85 ? 17.335 9.531 91.772 1.00 13.00 85 TYR A CA 1
ATOM 761 C C . TYR A 1 85 ? 18.699 9.985 92.274 1.00 11.61 85 TYR A C 1
ATOM 762 O O .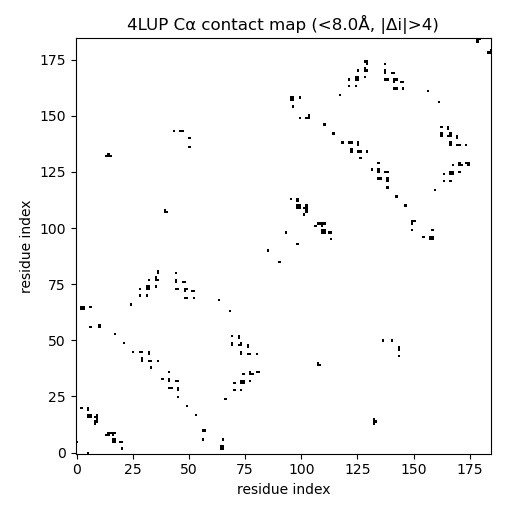 TYR A 1 85 ? 18.901 10.174 93.475 1.00 12.33 85 TYR A O 1
ATOM 771 N N . LEU A 1 86 ? 19.641 10.155 91.352 1.00 11.14 86 LEU A N 1
ATOM 772 C CA . LEU A 1 86 ? 20.988 10.569 91.726 1.00 11.70 86 LEU A CA 1
ATOM 773 C C . LEU A 1 86 ? 21.012 11.970 92.305 1.00 11.67 86 LEU A C 1
ATOM 774 O O . LEU A 1 86 ? 21.772 12.239 93.224 1.00 11.76 86 LEU A O 1
ATOM 779 N N . VAL A 1 87 ? 20.183 12.865 91.782 1.00 11.79 87 VAL A N 1
ATOM 780 C CA . VAL A 1 87 ? 20.078 14.201 92.358 1.00 13.06 87 VAL A CA 1
ATOM 781 C C . VAL A 1 87 ? 19.549 14.118 93.796 1.00 13.94 87 VAL A C 1
ATOM 782 O O . VAL A 1 87 ? 20.108 14.730 94.708 1.00 13.63 87 VAL A O 1
ATOM 792 N N . ALA A 1 88 ? 18.495 13.338 94.007 1.00 13.54 88 ALA A N 1
ATOM 793 C CA . ALA A 1 88 ? 17.939 13.156 95.345 1.00 14.59 88 ALA A CA 1
ATOM 794 C C . ALA A 1 88 ? 18.952 12.509 96.297 1.00 14.59 88 ALA A C 1
ATOM 795 O O . ALA A 1 88 ? 19.070 12.902 97.464 1.00 15.56 88 ALA A O 1
ATOM 797 N N . GLN A 1 89 ? 19.686 11.522 95.794 1.00 13.61 89 GLN A N 1
ATOM 798 C CA . GLN A 1 89 ? 20.725 10.867 96.582 1.00 14.27 89 GLN A CA 1
ATOM 799 C C . GLN A 1 89 ? 21.794 11.865 96.998 1.00 13.79 89 GLN A C 1
ATOM 800 O O . GLN A 1 89 ? 22.254 11.858 98.138 1.00 14.29 89 GLN A O 1
ATOM 806 N N . GLY A 1 90 ? 22.197 12.723 96.070 1.00 13.44 90 GLY A N 1
ATOM 807 C CA . GLY A 1 90 ? 23.192 13.738 96.360 1.00 13.92 90 GLY A CA 1
ATOM 808 C C . GLY A 1 90 ? 22.751 14.645 97.483 1.00 13.32 90 GLY A C 1
ATOM 809 O O . GLY A 1 90 ? 23.544 15.006 98.348 1.00 14.87 90 GLY A O 1
ATOM 810 N N . ARG A 1 91 ? 21.478 15.011 97.484 1.00 12.52 91 ARG A N 1
ATOM 811 C CA . ARG A 1 91 ? 20.962 15.859 98.546 1.00 14.14 91 ARG A CA 1
ATOM 812 C C . ARG A 1 91 ? 20.994 15.124 99.885 1.00 12.70 91 ARG A C 1
ATOM 813 O O . ARG A 1 91 ? 21.446 15.667 100.888 1.00 13.56 91 ARG A O 1
ATOM 821 N N . ARG A 1 92 ? 20.520 13.882 99.901 1.00 12.60 92 ARG A N 1
ATOM 822 C CA . ARG A 1 92 ? 20.455 13.100 101.132 1.00 13.78 92 ARG A CA 1
ATOM 823 C C . ARG A 1 92 ? 21.835 12.827 101.707 1.00 11.73 92 ARG A C 1
ATOM 824 O O . ARG A 1 92 ? 21.990 12.714 102.920 1.00 13.43 92 ARG A O 1
ATOM 832 N N . LEU A 1 93 ? 22.830 12.714 100.833 1.00 10.73 93 LEU A N 1
ATOM 833 C CA . LEU A 1 93 ? 24.203 12.463 101.254 1.00 12.17 93 LEU A CA 1
ATOM 834 C C . LEU A 1 93 ? 24.992 13.747 101.458 1.00 11.95 93 LEU A C 1
ATOM 835 O O . LEU A 1 93 ? 26.194 13.696 101.717 1.00 13.37 93 LEU A O 1
ATOM 840 N N . GLU A 1 94 ? 24.323 14.890 101.351 1.00 12.20 94 GLU A N 1
ATOM 841 C CA . GLU A 1 94 ? 24.961 16.181 101.592 1.00 13.57 94 GLU A CA 1
ATOM 842 C C . GLU A 1 94 ? 26.128 16.424 100.639 1.00 13.73 94 GLU A C 1
ATOM 843 O O . GLU A 1 94 ? 27.160 16.971 101.028 1.00 17.31 94 GLU A O 1
ATOM 849 N N . LEU A 1 95 ? 25.957 16.015 99.388 1.00 14.07 95 LEU A N 1
ATOM 850 C CA . LEU A 1 95 ? 26.995 16.214 98.390 1.00 15.12 95 LEU A CA 1
ATOM 851 C C . LEU A 1 95 ? 26.883 17.570 97.720 1.00 17.98 95 LEU A C 1
ATOM 852 O O . LEU A 1 95 ? 27.754 17.943 96.939 1.00 21.44 95 LEU A O 1
ATOM 857 N N . GLU B 1 3 ? 12.604 -14.028 118.106 1.00 28.53 3 GLU C N 1
ATOM 858 C CA . GLU B 1 3 ? 13.326 -13.374 117.014 1.00 27.74 3 GLU C CA 1
ATOM 859 C C . GLU B 1 3 ? 12.519 -13.251 115.724 1.00 27.27 3 GLU C C 1
ATOM 860 O O . GLU B 1 3 ? 13.084 -13.081 114.643 1.00 27.88 3 GLU C O 1
ATOM 866 N N . GLN B 1 4 ? 11.199 -13.333 115.845 1.00 25.86 4 GLN C N 1
ATOM 867 C CA . GLN B 1 4 ? 10.311 -13.143 114.704 1.00 26.00 4 GLN C CA 1
ATOM 868 C C . GLN B 1 4 ? 10.583 -11.802 114.022 1.00 25.62 4 GLN C C 1
ATOM 869 O O . GLN B 1 4 ? 10.815 -10.795 114.695 1.00 27.39 4 GLN C O 1
ATOM 875 N N . LEU B 1 5 ? 10.563 -11.793 112.692 1.00 22.19 5 LEU C N 1
ATOM 876 C CA . LEU B 1 5 ? 10.746 -10.559 111.930 1.00 19.22 5 LEU C CA 1
ATOM 877 C C . LEU B 1 5 ? 9.483 -9.718 111.956 1.00 16.57 5 LEU C C 1
ATOM 878 O O . LEU B 1 5 ? 8.689 -9.748 111.021 1.00 19.71 5 LEU C O 1
ATOM 883 N N . THR B 1 6 ? 9.300 -8.957 113.022 1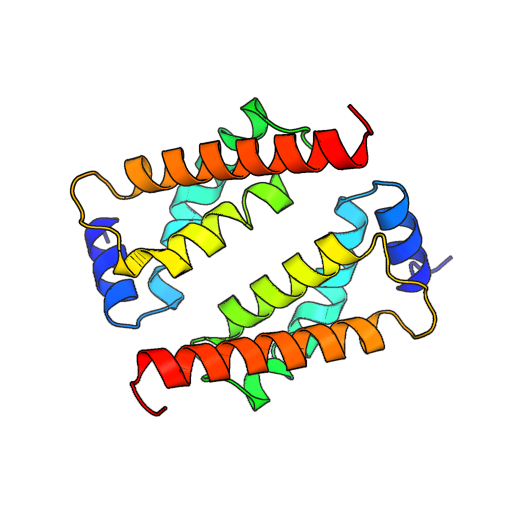.00 13.19 6 THR C N 1
ATOM 884 C CA . THR B 1 6 ? 8.117 -8.127 113.136 1.00 12.78 6 THR C CA 1
ATOM 885 C C . THR B 1 6 ? 8.217 -6.940 112.182 1.00 10.99 6 THR C C 1
ATOM 886 O O . THR B 1 6 ? 9.295 -6.618 111.664 1.00 11.10 6 THR C O 1
ATOM 893 N N . ASP B 1 7 ? 7.093 -6.281 111.951 1.00 10.93 7 ASP C N 1
ATOM 894 C CA . ASP B 1 7 ? 7.105 -5.094 111.111 1.00 11.55 7 ASP C CA 1
ATOM 895 C C . ASP B 1 7 ? 8.087 -4.053 111.644 1.00 11.76 7 ASP C C 1
ATOM 896 O O . ASP B 1 7 ? 8.780 -3.395 110.876 1.00 11.91 7 ASP C O 1
ATOM 901 N N . GLN B 1 8 ? 8.142 -3.900 112.962 1.00 11.82 8 GLN C N 1
ATOM 902 C CA . GLN B 1 8 ? 9.031 -2.914 113.553 1.00 12.40 8 GLN C CA 1
ATOM 903 C C . GLN B 1 8 ? 10.495 -3.215 113.228 1.00 11.61 8 GLN C C 1
ATOM 904 O O . GLN B 1 8 ? 11.271 -2.316 112.906 1.00 12.33 8 GLN C O 1
ATOM 910 N N . VAL B 1 9 ? 10.865 -4.486 113.304 1.00 12.10 9 VAL C N 1
ATOM 911 C CA . VAL B 1 9 ? 12.211 -4.898 112.954 1.00 13.74 9 VAL C CA 1
ATOM 912 C C . VAL B 1 9 ? 12.508 -4.614 111.480 1.00 11.82 9 VAL C C 1
ATOM 913 O O . VAL B 1 9 ? 13.591 -4.132 111.130 1.00 12.78 9 VAL C O 1
ATOM 923 N N . LEU B 1 10 ? 11.547 -4.909 110.613 1.00 10.88 10 LEU C N 1
ATOM 924 C CA . LEU B 1 10 ? 11.757 -4.691 109.193 1.00 10.10 10 LEU C CA 1
ATOM 925 C C . LEU B 1 10 ? 11.931 -3.209 108.877 1.00 10.08 10 LEU C C 1
ATOM 926 O O . LEU B 1 10 ? 12.791 -2.844 108.079 1.00 10.88 10 LEU C O 1
ATOM 931 N N . VAL B 1 11 ? 11.117 -2.359 109.500 1.00 9.54 11 VAL C N 1
ATOM 932 C CA . VAL B 1 11 ? 11.256 -0.923 109.316 1.00 10.74 11 VAL C CA 1
ATOM 933 C C . VAL B 1 11 ? 12.652 -0.466 109.735 1.00 10.78 11 VAL C C 1
ATOM 934 O O . VAL B 1 11 ? 13.308 0.292 109.020 1.00 11.84 11 VAL C O 1
ATOM 944 N N . GLU B 1 12 ? 13.098 -0.921 110.897 1.00 11.52 12 GLU C N 1
ATOM 945 C CA . GLU B 1 12 ? 14.417 -0.553 111.381 1.00 13.51 12 GLU C CA 1
ATOM 946 C C . GLU B 1 12 ? 15.509 -0.964 110.384 1.00 13.97 12 GLU C C 1
ATOM 947 O O . GLU B 1 12 ? 16.439 -0.205 110.106 1.00 14.77 12 GLU C O 1
ATOM 953 N N . ARG B 1 13 ? 15.388 -2.161 109.825 1.00 12.65 13 ARG C N 1
ATOM 954 C CA . ARG B 1 13 ? 16.328 -2.622 108.810 1.00 12.58 13 ARG C CA 1
ATOM 955 C C . ARG B 1 13 ? 16.329 -1.739 107.559 1.00 13.33 13 ARG C C 1
ATOM 956 O O . ARG B 1 13 ? 17.383 -1.404 107.031 1.00 14.73 13 ARG C O 1
ATOM 964 N N . VAL B 1 14 ? 15.151 -1.357 107.081 1.00 12.19 14 VAL C N 1
ATOM 965 C CA . VAL B 1 14 ? 15.079 -0.491 105.910 1.00 12.74 14 VAL C CA 1
ATOM 966 C C . VAL B 1 14 ? 15.736 0.855 106.189 1.00 13.57 14 VAL C C 1
ATOM 967 O O . VAL B 1 14 ? 16.401 1.422 105.319 1.00 14.69 14 VAL C O 1
ATOM 977 N N . GLN B 1 15 ? 15.558 1.359 107.408 1.00 13.75 15 GLN C N 1
ATOM 978 C CA . GLN B 1 15 ? 16.143 2.639 107.806 1.00 14.53 15 GLN C CA 1
ATOM 979 C C . GLN B 1 15 ? 17.657 2.567 107.970 1.00 16.13 15 GLN C C 1
ATOM 980 O O . GLN B 1 15 ? 18.318 3.584 108.174 1.00 17.28 15 GLN C O 1
ATOM 986 N N . LYS B 1 16 ? 18.200 1.362 107.876 1.00 17.16 16 LYS C N 1
ATOM 987 C CA . LYS B 1 16 ? 19.640 1.166 107.882 1.00 19.11 16 LYS C CA 1
ATOM 988 C C . LYS B 1 16 ? 20.145 0.821 106.483 1.00 19.22 16 LYS C C 1
ATOM 989 O O . LYS B 1 16 ? 21.307 0.468 106.313 1.00 23.76 16 LYS C O 1
ATOM 995 N N . GLY B 1 17 ? 19.274 0.937 105.484 1.00 18.66 17 GLY C N 1
ATOM 996 C CA . GLY B 1 17 ? 19.678 0.736 104.100 1.00 19.66 17 GLY C CA 1
ATOM 997 C C . GLY B 1 17 ? 19.452 -0.657 103.532 1.00 19.86 17 GLY C C 1
ATOM 998 O O . GLY B 1 17 ? 19.910 -0.968 102.433 1.00 21.06 17 GLY C O 1
ATOM 999 N N . ASP B 1 18 ? 18.748 -1.500 104.278 1.00 17.53 18 ASP C N 1
ATOM 1000 C CA . ASP B 1 18 ? 18.453 -2.866 103.853 1.00 17.60 18 ASP C CA 1
ATOM 1001 C C . ASP B 1 18 ? 17.194 -2.848 102.979 1.00 16.44 18 ASP C C 1
ATOM 1002 O O . ASP B 1 18 ? 16.084 -3.067 103.470 1.00 18.13 18 ASP C O 1
ATOM 1007 N N . GLN B 1 19 ? 17.361 -2.562 101.687 1.00 16.48 19 GLN C N 1
ATOM 1008 C CA . GLN B 1 19 ? 16.212 -2.374 100.796 1.00 17.29 19 GLN C CA 1
ATOM 1009 C C . GLN B 1 19 ? 15.324 -3.612 100.722 1.00 17.97 19 GLN C C 1
ATOM 1010 O O . GLN B 1 19 ? 14.100 -3.507 100.650 1.00 18.64 19 GLN C O 1
ATOM 1016 N N . LYS B 1 20 ? 15.950 -4.782 100.740 1.00 18.30 20 LYS C N 1
ATOM 1017 C CA . LYS B 1 20 ? 15.229 -6.043 100.613 1.00 19.35 20 LYS C CA 1
ATOM 1018 C C . LYS B 1 20 ? 14.244 -6.276 101.755 1.00 16.53 20 LYS C C 1
ATOM 1019 O O . LYS B 1 20 ? 13.231 -6.940 101.571 1.00 17.32 20 LYS C O 1
ATOM 1025 N N . ALA B 1 21 ? 14.532 -5.732 102.934 1.00 15.13 21 ALA C N 1
ATOM 1026 C CA . ALA B 1 21 ? 13.614 -5.896 104.056 1.00 13.98 21 ALA C CA 1
ATOM 1027 C C . ALA B 1 21 ? 12.249 -5.305 103.719 1.00 12.26 21 ALA C C 1
ATOM 1028 O O . ALA B 1 21 ? 11.230 -5.794 104.187 1.00 13.53 21 ALA C O 1
ATOM 1030 N N . PHE B 1 22 ? 12.226 -4.259 102.900 1.00 11.51 22 PHE C N 1
ATOM 1031 C CA . PHE B 1 22 ? 10.945 -3.691 102.515 1.00 11.04 22 PHE C CA 1
ATOM 1032 C C . PHE B 1 22 ? 10.101 -4.661 101.698 1.00 11.32 22 PHE C C 1
ATOM 1033 O O . PHE B 1 22 ? 8.884 -4.629 101.783 1.00 11.15 22 PHE C O 1
ATOM 1041 N N . ASN B 1 23 ? 10.744 -5.514 100.906 1.00 12.52 23 ASN C N 1
ATOM 1042 C CA . ASN B 1 23 ? 10.013 -6.491 100.110 1.00 13.52 23 ASN C CA 1
ATOM 1043 C C . ASN B 1 23 ? 9.146 -7.368 100.989 1.00 11.63 23 ASN C C 1
ATOM 1044 O O . ASN B 1 23 ? 8.052 -7.745 100.601 1.00 12.08 23 ASN C O 1
ATOM 1049 N N . LEU B 1 24 ? 9.634 -7.689 102.181 1.00 11.53 24 LEU C N 1
ATOM 1050 C CA . LEU B 1 24 ? 8.848 -8.507 103.094 1.00 11.74 24 LEU C CA 1
ATOM 1051 C C . LEU B 1 24 ? 7.614 -7.765 103.591 1.00 10.00 24 LEU C C 1
ATOM 1052 O O . LEU B 1 24 ? 6.559 -8.363 103.777 1.00 11.09 24 LEU C O 1
ATOM 1057 N N . LEU B 1 25 ? 7.737 -6.458 103.784 1.00 9.52 25 LEU C N 1
ATOM 1058 C CA . LEU B 1 25 ? 6.569 -5.665 104.140 1.00 9.39 25 LEU C CA 1
ATOM 1059 C C . LEU B 1 25 ? 5.554 -5.630 102.998 1.00 8.65 25 LEU C C 1
ATOM 1060 O O . LEU B 1 25 ? 4.356 -5.682 103.244 1.00 9.44 25 LEU C O 1
ATOM 1065 N N . VAL B 1 26 ? 6.028 -5.563 101.758 1.00 9.35 26 VAL C N 1
ATOM 1066 C CA . VAL B 1 26 ? 5.127 -5.596 100.619 1.00 11.22 26 VAL C CA 1
ATOM 1067 C C . VAL B 1 26 ? 4.398 -6.943 100.556 1.00 10.64 26 VAL C C 1
ATOM 1068 O O . VAL B 1 26 ? 3.186 -6.990 100.375 1.00 11.41 26 VAL C O 1
ATOM 1078 N N . VAL B 1 27 ? 5.131 -8.042 100.704 1.00 11.10 27 VAL C N 1
ATOM 1079 C CA . VAL B 1 27 ? 4.504 -9.358 100.692 1.00 12.38 27 VAL C CA 1
ATOM 1080 C C . VAL B 1 27 ? 3.461 -9.463 101.801 1.00 11.73 27 VAL C C 1
ATOM 1081 O O . VAL B 1 27 ? 2.384 -10.013 101.614 1.00 12.83 27 VAL C O 1
ATOM 1091 N N . ARG B 1 28 ? 3.784 -8.906 102.959 1.00 10.02 28 ARG C N 1
ATOM 1092 C CA . ARG B 1 28 ? 2.882 -8.965 104.093 1.00 10.57 28 ARG C CA 1
ATOM 1093 C C . ARG B 1 28 ? 1.590 -8.198 103.877 1.00 9.60 28 ARG C C 1
ATOM 1094 O O . ARG B 1 28 ? 0.530 -8.628 104.331 1.00 10.66 28 ARG C O 1
ATOM 1102 N N . TYR B 1 29 ? 1.677 -7.058 103.201 1.00 9.44 29 TYR C N 1
ATOM 1103 C CA . TYR B 1 29 ? 0.569 -6.107 103.196 1.00 9.06 29 TYR C CA 1
ATOM 1104 C C . TYR B 1 29 ? -0.081 -5.839 101.849 1.00 9.43 29 TYR C C 1
ATOM 1105 O O . TYR B 1 29 ? -1.081 -5.139 101.787 1.00 9.88 29 TYR C O 1
ATOM 1114 N N . GLN B 1 30 ? 0.450 -6.394 100.769 1.00 10.16 30 GLN C N 1
ATOM 1115 C CA . GLN B 1 30 ? -0.066 -6.009 99.459 1.00 11.56 30 GLN C CA 1
ATOM 1116 C C . GLN B 1 30 ? -1.539 -6.368 99.272 1.00 11.73 30 GLN C C 1
ATOM 1117 O O . GLN B 1 30 ? -2.285 -5.613 98.667 1.00 12.66 30 GLN C O 1
ATOM 1123 N N . HIS B 1 31 ? -1.958 -7.510 99.800 1.00 11.77 31 HIS C N 1
ATOM 1124 C CA . HIS B 1 31 ? -3.355 -7.911 99.681 1.00 12.92 31 HIS C CA 1
ATOM 1125 C C . HIS B 1 31 ? -4.271 -6.990 100.475 1.00 11.95 31 HIS C C 1
ATOM 1126 O O . HIS B 1 31 ? -5.317 -6.549 99.982 1.00 12.05 31 HIS C O 1
ATOM 1133 N N . LYS B 1 32 ? -3.885 -6.711 101.715 1.00 10.73 32 LYS C N 1
ATOM 1134 C CA . LYS B 1 32 ? -4.670 -5.819 102.560 1.00 10.54 32 LYS C CA 1
ATOM 1135 C C . LYS B 1 32 ? -4.779 -4.432 101.951 1.00 9.40 32 LYS C C 1
ATOM 1136 O O . LYS B 1 32 ? -5.834 -3.817 101.983 1.00 9.84 32 LYS C O 1
ATOM 1142 N N . VAL B 1 33 ? -3.677 -3.925 101.411 1.00 9.01 33 VAL C N 1
ATOM 1143 C CA . VAL B 1 33 ? -3.708 -2.606 100.811 1.00 8.65 33 VAL C CA 1
ATOM 1144 C C . VAL B 1 33 ? -4.595 -2.591 99.570 1.00 8.92 33 VAL C C 1
ATOM 1145 O O . VAL B 1 33 ? -5.342 -1.640 99.357 1.00 9.58 33 VAL C O 1
ATOM 1155 N N . ALA B 1 34 ? -4.526 -3.641 98.762 1.00 9.78 34 ALA C N 1
ATOM 1156 C CA . ALA B 1 34 ? -5.406 -3.731 97.597 1.00 10.46 34 ALA C CA 1
ATOM 1157 C C . ALA B 1 34 ? -6.875 -3.742 98.011 1.00 10.28 34 ALA C C 1
ATOM 1158 O O . ALA B 1 34 ? -7.710 -3.072 97.404 1.00 10.51 34 ALA C O 1
ATOM 1160 N N . SER B 1 35 ? -7.197 -4.490 99.057 1.00 9.96 35 SER C N 1
ATOM 1161 C CA A SER B 1 35 ? -8.574 -4.543 99.522 0.75 10.86 35 SER C CA 1
ATOM 1162 C CA B SER B 1 35 ? -8.562 -4.558 99.556 0.25 10.64 35 SER C CA 1
ATOM 1163 C C . SER B 1 35 ? -9.048 -3.170 99.967 1.00 10.43 35 SER C C 1
ATOM 1164 O O . SER B 1 35 ? -10.157 -2.754 99.642 1.00 11.08 35 SER C O 1
ATOM 1169 N N . LEU B 1 36 ? -8.200 -2.462 100.693 1.00 10.09 36 LEU C N 1
ATOM 1170 C CA . LEU B 1 36 ? -8.500 -1.121 101.149 1.00 10.00 36 LEU C CA 1
ATOM 1171 C C . LEU B 1 36 ? -8.694 -0.154 99.979 1.00 9.80 36 LEU C C 1
ATOM 1172 O O . LEU B 1 36 ? -9.688 0.567 99.894 1.00 11.15 36 LEU C O 1
ATOM 1177 N N . VAL B 1 37 ? -7.738 -0.152 99.064 1.00 9.29 37 VAL C N 1
ATOM 1178 C CA . VAL B 1 37 ? -7.796 0.739 97.917 1.00 9.75 37 VAL C CA 1
ATOM 1179 C C . VAL B 1 37 ? -9.034 0.458 97.052 1.00 9.29 37 VAL C C 1
ATOM 1180 O O . VAL B 1 37 ? -9.621 1.376 96.477 1.00 10.11 37 VAL C O 1
ATOM 1190 N N . SER B 1 38 ? -9.459 -0.801 97.002 1.00 9.42 38 SER C N 1
ATOM 1191 C CA . S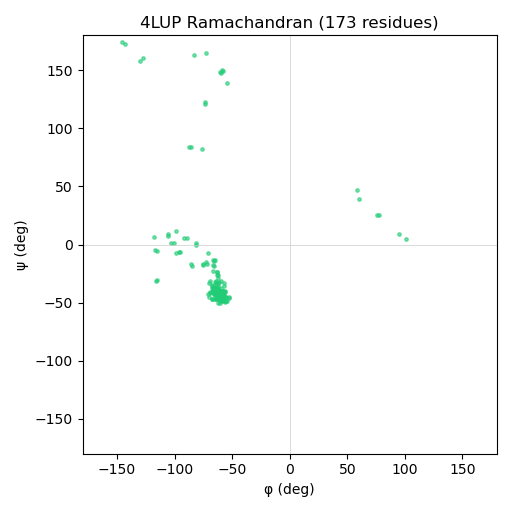ER B 1 38 ? -10.623 -1.183 96.210 1.00 10.52 38 SER C CA 1
ATOM 1192 C C . SER B 1 38 ? -11.926 -0.582 96.740 1.00 10.42 38 SER C C 1
ATOM 1193 O O . SER B 1 38 ? -12.937 -0.605 96.052 1.00 11.10 38 SER C O 1
ATOM 1196 N N . ARG B 1 39 ? -11.909 -0.042 97.953 1.00 10.55 39 ARG C N 1
ATOM 1197 C CA . ARG B 1 39 ? -13.062 0.671 98.490 1.00 11.06 39 ARG C CA 1
ATOM 1198 C C . ARG B 1 39 ? -13.198 2.057 97.865 1.00 11.32 39 ARG C C 1
ATOM 1199 O O . ARG B 1 39 ? -14.262 2.656 97.933 1.00 13.25 39 ARG C O 1
ATOM 1207 N N . TYR B 1 40 ? -12.128 2.551 97.246 1.00 10.67 40 TYR C N 1
ATOM 1208 C CA . TYR B 1 40 ? -12.053 3.937 96.799 1.00 11.19 40 TYR C CA 1
ATOM 1209 C C . TYR B 1 40 ? -11.971 4.112 95.296 1.00 10.38 40 TYR C C 1
ATOM 1210 O O . TYR B 1 40 ? -12.426 5.121 94.784 1.00 12.27 40 TYR C O 1
ATOM 1219 N N . VAL B 1 41 ? -11.375 3.162 94.588 1.00 9.45 41 VAL C N 1
ATOM 1220 C CA . VAL B 1 41 ? -11.094 3.364 93.173 1.00 10.79 41 VAL C CA 1
ATOM 1221 C C . VAL B 1 41 ? -11.600 2.165 92.377 1.00 9.77 41 VAL C C 1
ATOM 1222 O O . VAL B 1 41 ? -11.779 1.078 92.930 1.00 10.98 41 VAL C O 1
ATOM 1232 N N . PRO B 1 42 ? -11.841 2.357 91.074 1.00 9.94 42 PRO C N 1
ATOM 1233 C CA . PRO B 1 42 ? -12.350 1.260 90.246 1.00 10.60 42 PRO C CA 1
ATOM 1234 C C . PRO B 1 42 ? -11.384 0.086 90.239 1.00 9.80 42 PRO C C 1
ATOM 1235 O O . PRO B 1 42 ? -10.168 0.279 90.307 1.00 10.11 42 PRO C O 1
ATOM 1239 N N . SER B 1 43 ? -11.930 -1.118 90.134 1.00 10.44 43 SER C N 1
ATOM 1240 C CA A SER B 1 43 ? -11.153 -2.349 90.210 0.28 11.63 43 SER C CA 1
ATOM 1241 C CA B SER B 1 43 ? -11.125 -2.327 90.249 0.52 12.63 43 SER C CA 1
ATOM 1242 C CA C SER B 1 43 ? -11.142 -2.345 90.220 0.20 12.03 43 SER C CA 1
ATOM 1243 C C . SER B 1 43 ? -9.910 -2.332 89.321 1.00 11.35 43 SER C C 1
ATOM 1244 O O . SER B 1 43 ? -8.825 -2.724 89.736 1.00 12.46 43 SER C O 1
ATOM 1251 N N . GLY B 1 44 ? -10.084 -1.881 88.083 1.00 11.84 44 GLY C N 1
ATOM 1252 C CA . GLY B 1 44 ? -8.995 -1.878 87.123 1.00 13.10 44 GLY C CA 1
ATOM 1253 C C . GLY B 1 44 ? -7.828 -0.985 87.499 1.00 12.33 44 GLY C C 1
ATOM 1254 O O . GLY B 1 44 ? -6.711 -1.211 87.043 1.00 13.73 44 GLY C O 1
ATOM 1255 N N . ASP B 1 45 ? -8.084 0.028 88.325 1.00 11.60 45 ASP C N 1
ATOM 1256 C CA . ASP B 1 45 ? -7.067 0.997 88.728 1.00 12.22 45 ASP C CA 1
ATOM 1257 C C . ASP B 1 45 ? -6.418 0.679 90.067 1.00 11.69 45 ASP C C 1
ATOM 1258 O O . ASP B 1 45 ? -5.461 1.344 90.472 1.00 12.85 45 ASP C O 1
ATOM 1263 N N . VAL B 1 46 ? -6.924 -0.336 90.757 1.00 11.54 46 VAL C N 1
ATOM 1264 C CA . VAL B 1 46 ? -6.387 -0.705 92.058 1.00 12.00 46 VAL C CA 1
ATOM 1265 C C . VAL B 1 46 ? -4.884 -1.017 92.020 1.00 12.83 46 VAL C C 1
ATOM 1266 O O . VAL B 1 46 ? -4.137 -0.495 92.841 1.00 12.73 46 VAL C O 1
ATOM 1276 N N . PRO B 1 47 ? -4.426 -1.865 91.078 1.00 13.24 47 PRO C N 1
ATOM 1277 C CA . PRO B 1 47 ? -2.989 -2.198 91.105 1.00 14.24 47 PRO C CA 1
ATOM 1278 C C . PRO B 1 47 ? -2.061 -0.979 91.018 1.00 14.07 47 PRO C C 1
ATOM 1279 O O . PRO B 1 47 ? -1.060 -0.927 91.728 1.00 14.12 47 PRO C O 1
ATOM 1283 N N . ASP B 1 48 ? -2.394 -0.013 90.170 1.00 15.13 48 ASP C N 1
ATOM 1284 C CA . ASP B 1 48 ? -1.561 1.172 89.998 1.00 15.61 48 ASP C CA 1
ATOM 1285 C C . ASP B 1 48 ? -1.532 2.016 91.266 1.00 13.81 48 ASP C C 1
ATOM 1286 O O . ASP B 1 48 ? -0.474 2.489 91.680 1.00 14.57 48 ASP C O 1
ATOM 1291 N N . VAL B 1 49 ? -2.691 2.184 91.891 1.00 12.25 49 VAL C N 1
ATOM 1292 C CA . VAL B 1 49 ? -2.771 2.979 93.111 1.00 11.93 49 VAL C CA 1
ATOM 1293 C C . VAL B 1 49 ? -2.031 2.281 94.259 1.00 12.40 49 VAL C C 1
ATOM 1294 O O . VAL B 1 49 ? -1.316 2.924 95.022 1.00 12.02 49 VAL C O 1
ATOM 1304 N N . VAL B 1 50 ? -2.171 0.964 94.355 1.00 11.07 50 VAL C N 1
ATOM 1305 C CA . VAL B 1 50 ? -1.438 0.185 95.350 1.00 11.04 50 VAL C CA 1
ATOM 1306 C C . VAL B 1 50 ? 0.073 0.332 95.157 1.00 11.88 50 VAL C C 1
ATOM 1307 O O . VAL B 1 50 ? 0.819 0.548 96.120 1.00 11.41 50 VAL C O 1
ATOM 1317 N N . GLN B 1 51 ? 0.533 0.211 93.918 1.00 12.63 51 GLN C N 1
ATOM 1318 C CA . GLN B 1 51 ? 1.951 0.356 93.641 1.00 14.51 51 GLN C CA 1
ATOM 1319 C C . GLN B 1 51 ? 2.458 1.731 94.063 1.00 13.20 51 GLN C C 1
ATOM 1320 O O . GLN B 1 51 ? 3.517 1.844 94.683 1.00 13.48 51 GLN C O 1
ATOM 1326 N N . GLU B 1 52 ? 1.703 2.775 93.736 1.00 13.12 52 GLU C N 1
ATOM 1327 C CA . GLU B 1 52 ? 2.079 4.126 94.137 1.00 13.68 52 GLU C CA 1
ATOM 1328 C C . GLU B 1 52 ? 2.142 4.248 95.656 1.00 11.91 52 GLU C C 1
ATOM 1329 O O . GLU B 1 52 ? 3.065 4.856 96.186 1.00 13.04 52 GLU C O 1
ATOM 1335 N N . ALA B 1 53 ? 1.167 3.671 96.357 1.00 11.09 53 ALA C N 1
ATOM 1336 C CA . ALA B 1 53 ? 1.157 3.732 97.818 1.00 10.75 53 ALA C CA 1
ATOM 1337 C C . ALA B 1 53 ? 2.425 3.115 98.403 1.00 10.10 53 ALA C C 1
ATOM 1338 O O . ALA B 1 53 ? 3.035 3.684 99.311 1.00 10.60 53 ALA C O 1
ATOM 1340 N N . PHE B 1 54 ? 2.821 1.950 97.894 1.00 10.02 54 PHE C N 1
ATOM 1341 C CA . PHE B 1 54 ? 4.023 1.297 98.412 1.00 10.84 54 PHE C CA 1
ATOM 1342 C C . PHE B 1 54 ? 5.309 2.057 98.099 1.00 10.56 54 PHE C C 1
ATOM 1343 O O . PHE B 1 54 ? 6.215 2.094 98.928 1.00 11.02 54 PHE C O 1
ATOM 1351 N N . ILE B 1 55 ? 5.409 2.658 96.916 1.00 11.28 55 ILE C N 1
ATOM 1352 C CA . ILE B 1 55 ? 6.587 3.456 96.597 1.00 12.27 55 ILE C CA 1
ATOM 1353 C C . ILE B 1 55 ? 6.657 4.671 97.517 1.00 11.32 55 ILE C C 1
ATOM 1354 O O . ILE B 1 55 ? 7.720 4.997 98.036 1.00 11.73 55 ILE C O 1
ATOM 1364 N N . LYS B 1 56 ? 5.522 5.325 97.739 1.00 11.31 56 LYS C N 1
ATOM 1365 C CA . LYS B 1 56 ? 5.483 6.464 98.646 1.00 12.09 56 LYS C CA 1
ATOM 1366 C C . LYS B 1 56 ? 5.881 6.070 100.062 1.00 11.87 56 LYS C C 1
ATOM 1367 O O . LYS B 1 56 ? 6.638 6.782 100.724 1.00 12.12 56 LYS C O 1
ATOM 1373 N N . ALA B 1 57 ? 5.368 4.941 100.535 1.00 11.03 57 ALA C N 1
ATOM 1374 C CA . ALA B 1 57 ? 5.704 4.476 101.873 1.00 10.46 57 ALA C CA 1
ATOM 1375 C C . ALA B 1 57 ? 7.198 4.176 101.982 1.00 10.77 57 ALA C C 1
ATOM 1376 O O . ALA B 1 57 ? 7.847 4.575 102.944 1.00 11.36 57 ALA C O 1
ATOM 1378 N N . TYR B 1 58 ? 7.745 3.474 100.996 1.00 10.42 58 TYR C N 1
ATOM 1379 C CA . TYR B 1 58 ? 9.164 3.166 101.017 1.00 11.11 58 TYR C CA 1
ATOM 1380 C C . TYR B 1 58 ? 10.008 4.436 101.069 1.00 11.36 58 TYR C C 1
ATOM 1381 O O . TYR B 1 58 ? 10.915 4.572 101.889 1.00 12.64 58 TYR C O 1
ATOM 1390 N N . ARG B 1 59 ? 9.695 5.376 100.197 1.00 12.24 59 ARG C N 1
ATOM 1391 C CA . ARG B 1 59 ? 10.515 6.567 100.081 1.00 14.33 59 ARG C CA 1
ATOM 1392 C C . ARG B 1 59 ? 10.366 7.518 101.253 1.00 15.18 59 ARG C C 1
ATOM 1393 O O . ARG B 1 59 ? 11.221 8.374 101.460 1.00 18.08 59 ARG C O 1
ATOM 1401 N N . ALA B 1 60 ? 9.306 7.354 102.038 1.00 12.84 60 ALA C N 1
ATOM 1402 C CA . ALA B 1 60 ? 9.084 8.200 103.203 1.00 13.32 60 ALA C CA 1
ATOM 1403 C C . ALA B 1 60 ? 9.433 7.507 104.516 1.00 11.71 60 ALA C C 1
ATOM 1404 O O . ALA B 1 60 ? 9.285 8.096 105.580 1.00 12.23 60 ALA C O 1
ATOM 1406 N N . LEU B 1 61 ? 9.901 6.269 104.441 1.00 11.98 61 LEU C N 1
ATOM 1407 C CA . LEU B 1 61 ? 10.170 5.505 105.648 1.00 12.24 61 LEU C CA 1
ATOM 1408 C C . LEU B 1 61 ? 11.242 6.158 106.506 1.00 12.64 61 LEU C C 1
ATOM 1409 O O . LEU B 1 61 ? 11.248 5.979 107.724 1.00 14.17 61 LEU C O 1
ATOM 1414 N N . ASP B 1 62 ? 12.131 6.926 105.879 1.00 13.61 62 ASP C N 1
ATOM 1415 C CA . ASP B 1 62 ? 13.212 7.571 106.613 1.00 15.26 62 ASP C CA 1
ATOM 1416 C C . ASP B 1 62 ? 12.717 8.621 107.600 1.00 15.29 62 ASP C C 1
ATOM 1417 O O . ASP B 1 62 ? 13.465 9.043 108.471 1.00 16.82 62 ASP C O 1
ATOM 1422 N N . SER B 1 63 ? 11.457 9.026 107.477 1.00 14.58 63 SER C N 1
ATOM 1423 C CA . SER B 1 63 ? 10.898 10.003 108.407 1.00 15.22 63 SER C CA 1
ATOM 1424 C C . SER B 1 63 ? 9.731 9.457 109.223 1.00 14.00 63 SER C C 1
ATOM 1425 O O . SER B 1 63 ? 9.095 10.192 109.978 1.00 14.50 63 SER C O 1
ATOM 1428 N N . PHE B 1 64 ? 9.466 8.162 109.083 1.00 11.99 64 PHE C N 1
ATOM 1429 C CA . PHE B 1 64 ? 8.469 7.500 109.909 1.00 11.01 64 PHE C CA 1
ATOM 1430 C C . PHE B 1 64 ? 9.028 7.331 111.315 1.00 12.11 64 PHE C C 1
ATOM 1431 O O . PHE B 1 64 ? 10.093 6.734 111.509 1.00 13.12 64 PHE C O 1
ATOM 1439 N N . ARG B 1 65 ? 8.312 7.877 112.291 1.00 12.26 65 ARG C N 1
ATOM 1440 C CA . ARG B 1 65 ? 8.793 7.929 113.671 1.00 12.71 65 ARG C CA 1
ATOM 1441 C C . ARG B 1 65 ? 8.522 6.669 114.479 1.00 14.16 65 ARG C C 1
ATOM 1442 O O . ARG B 1 65 ? 9.133 6.464 115.522 1.00 16.28 65 ARG C O 1
ATOM 1450 N N . GLY B 1 66 ? 7.590 5.843 114.027 1.00 13.44 66 GLY C N 1
ATOM 1451 C CA . GLY B 1 66 ? 7.181 4.706 114.821 1.00 13.41 66 GLY C CA 1
ATOM 1452 C C . GLY B 1 66 ? 6.257 5.108 115.954 1.00 13.13 66 GLY C C 1
ATOM 1453 O O . GLY B 1 66 ? 6.168 4.409 116.964 1.00 15.61 66 GLY C O 1
ATOM 1454 N N . ASP B 1 67 ? 5.547 6.220 115.781 1.00 12.93 67 ASP C N 1
ATOM 1455 C C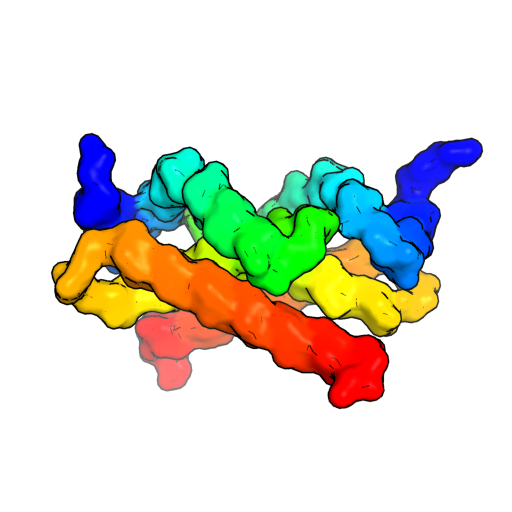A . ASP B 1 67 ? 4.530 6.633 116.742 1.00 14.10 67 ASP C CA 1
ATOM 1456 C C . ASP B 1 67 ? 3.201 5.908 116.532 1.00 14.16 67 ASP C C 1
ATOM 1457 O O . ASP B 1 67 ? 2.219 6.158 117.225 1.00 15.53 67 ASP C O 1
ATOM 1462 N N . SER B 1 68 ? 3.183 5.021 115.548 1.00 13.33 68 SER C N 1
ATOM 1463 C CA . SER B 1 68 ? 2.098 4.074 115.355 1.00 11.86 68 SER C CA 1
ATOM 1464 C C . SER B 1 68 ? 2.739 2.791 114.878 1.00 11.39 68 SER C C 1
ATOM 1465 O O . SER B 1 68 ? 3.934 2.765 114.569 1.00 12.28 68 SER C O 1
ATOM 1468 N N . ALA B 1 69 ? 1.942 1.736 114.789 1.00 11.69 69 ALA C N 1
ATOM 1469 C CA . ALA B 1 69 ? 2.349 0.566 114.035 1.00 11.78 69 ALA C CA 1
ATOM 1470 C C . ALA B 1 69 ? 2.623 0.977 112.593 1.00 10.62 69 ALA C C 1
ATOM 1471 O O . ALA B 1 69 ? 2.003 1.905 112.067 1.00 10.27 69 ALA C O 1
ATOM 1473 N N . PHE B 1 70 ? 3.539 0.277 111.943 1.00 10.92 70 PHE C N 1
ATOM 1474 C CA . PHE B 1 70 ? 3.789 0.507 110.531 1.00 10.29 70 PHE C CA 1
ATOM 1475 C C . PHE B 1 70 ? 2.505 0.431 109.705 1.00 8.94 70 PHE C C 1
ATOM 1476 O O . PHE B 1 70 ? 2.255 1.295 108.863 1.00 9.32 70 PHE C O 1
ATOM 1484 N N . TYR B 1 71 ? 1.687 -0.590 109.938 1.00 9.85 71 TYR C N 1
ATOM 1485 C CA . TYR B 1 71 ? 0.499 -0.731 109.112 1.00 9.70 71 TYR C CA 1
ATOM 1486 C C . TYR B 1 71 ? -0.462 0.453 109.258 1.00 9.00 71 TYR C C 1
ATOM 1487 O O . TYR B 1 71 ? -1.108 0.847 108.295 1.00 9.19 71 TYR C O 1
ATOM 1496 N N . THR B 1 72 ? -0.560 1.018 110.456 1.00 8.82 72 THR C N 1
ATOM 1497 C CA . THR B 1 72 ? -1.412 2.185 110.658 1.00 8.89 72 THR C CA 1
ATOM 1498 C C . THR B 1 72 ? -1.003 3.321 109.724 1.00 7.89 72 THR C C 1
ATOM 1499 O O . THR B 1 72 ? -1.842 3.988 109.119 1.00 8.67 72 THR C O 1
ATOM 1506 N N . TRP B 1 73 ? 0.299 3.533 109.619 1.00 8.14 73 TRP C N 1
ATOM 1507 C CA . TRP B 1 73 ? 0.843 4.584 108.778 1.00 7.83 73 TRP C CA 1
ATOM 1508 C C . TRP B 1 73 ? 0.646 4.247 107.294 1.00 7.69 73 TRP C C 1
ATOM 1509 O O . TRP B 1 73 ? 0.199 5.085 106.513 1.00 8.64 73 TRP C O 1
ATOM 1520 N N . LEU B 1 74 ? 0.931 3.007 106.917 1.00 7.86 74 LEU C N 1
ATOM 1521 C CA . LEU B 1 74 ? 0.708 2.545 105.550 1.00 8.02 74 LEU C CA 1
ATOM 1522 C C . LEU B 1 74 ? -0.753 2.658 105.121 1.00 8.19 74 LEU C C 1
ATOM 1523 O O . LEU B 1 74 ? -1.047 3.066 104.000 1.00 8.82 74 LEU C O 1
ATOM 1528 N N . TYR B 1 75 ? -1.663 2.298 106.021 1.00 8.10 75 TYR C N 1
ATOM 1529 C CA . TYR B 1 75 ? -3.090 2.381 105.753 1.00 8.51 75 TYR C CA 1
ATOM 1530 C C . TYR B 1 75 ? -3.453 3.799 105.332 1.00 8.72 75 TYR C C 1
ATOM 1531 O O . TYR B 1 75 ? -4.156 4.007 104.330 1.00 9.20 75 TYR C O 1
ATOM 1540 N N . ARG B 1 76 ? -2.993 4.786 106.088 1.00 8.25 76 ARG C N 1
ATOM 1541 C CA . ARG B 1 76 ? -3.318 6.161 105.766 1.00 8.91 76 ARG C CA 1
ATOM 1542 C C . ARG B 1 76 ? -2.690 6.609 104.452 1.00 8.74 76 ARG C C 1
ATOM 1543 O O . ARG B 1 76 ? -3.325 7.307 103.671 1.00 9.43 76 ARG C O 1
ATOM 1551 N N . ILE B 1 77 ? -1.449 6.208 104.198 1.00 8.39 77 ILE C N 1
ATOM 1552 C CA . ILE B 1 77 ? -0.838 6.485 102.904 1.00 9.16 77 ILE C CA 1
ATOM 1553 C C . ILE B 1 77 ? -1.688 5.920 101.768 1.00 9.88 77 ILE C C 1
ATOM 1554 O O . ILE B 1 77 ? -1.915 6.593 100.767 1.00 10.38 77 ILE C O 1
ATOM 1564 N N . ALA B 1 78 ? -2.146 4.685 101.918 1.00 9.47 78 ALA C N 1
ATOM 1565 C CA . ALA B 1 78 ? -2.974 4.064 100.893 1.00 9.92 78 ALA C CA 1
ATOM 1566 C C . ALA B 1 78 ? -4.274 4.834 100.660 1.00 10.44 78 ALA C C 1
ATOM 1567 O O . ALA B 1 78 ? -4.644 5.101 99.516 1.00 10.39 78 ALA C O 1
ATOM 1569 N N . VAL B 1 79 ? -4.971 5.183 101.735 1.00 10.07 79 VAL C N 1
ATOM 1570 C CA . VAL B 1 79 ? -6.208 5.951 101.620 1.00 10.71 79 VAL C CA 1
ATOM 1571 C C . VAL B 1 79 ? -5.954 7.278 100.914 1.00 10.46 79 VAL C C 1
ATOM 1572 O O . VAL B 1 79 ? -6.691 7.660 100.008 1.00 11.04 79 VAL C O 1
ATOM 1582 N N . ASN B 1 80 ? -4.907 7.978 101.317 1.00 10.93 80 ASN C N 1
ATOM 1583 C CA . ASN B 1 80 ? -4.639 9.281 100.739 1.00 11.53 80 ASN C CA 1
ATOM 1584 C C . ASN B 1 80 ? -4.185 9.197 99.294 1.00 11.39 80 ASN C C 1
ATOM 1585 O O . ASN B 1 80 ? -4.480 10.081 98.498 1.00 11.92 80 ASN C O 1
ATOM 1590 N N . THR B 1 81 ? -3.461 8.134 98.962 1.00 11.28 81 THR C N 1
ATOM 1591 C CA . THR B 1 81 ? -3.055 7.906 97.585 1.00 11.12 81 THR C CA 1
ATOM 1592 C C . THR B 1 81 ? -4.294 7.654 96.718 1.00 11.84 81 THR C C 1
ATOM 1593 O O . THR B 1 81 ? -4.399 8.167 95.601 1.00 12.55 81 THR C O 1
ATOM 1600 N N . ALA B 1 82 ? -5.235 6.878 97.247 1.00 11.09 82 ALA C N 1
ATOM 1601 C CA . ALA B 1 82 ? -6.500 6.653 96.572 1.00 11.12 82 ALA C CA 1
ATOM 1602 C C . ALA B 1 82 ? -7.277 7.963 96.402 1.00 11.34 82 ALA C C 1
ATOM 1603 O O . ALA B 1 82 ? -7.841 8.227 95.340 1.00 12.06 82 ALA C O 1
ATOM 1605 N N . LYS B 1 83 ? -7.295 8.793 97.435 1.00 10.91 83 LYS C N 1
ATOM 1606 C CA . LYS B 1 83 ? -7.980 10.074 97.345 1.00 11.73 83 LYS C CA 1
ATOM 1607 C C . LYS B 1 83 ? -7.340 11.000 96.313 1.00 12.57 83 LYS C C 1
ATOM 1608 O O . LYS B 1 83 ? -8.038 11.711 95.590 1.00 13.13 83 LYS C O 1
ATOM 1614 N N . ASN B 1 84 ? -6.015 10.981 96.227 1.00 13.07 84 ASN C N 1
ATOM 1615 C CA . 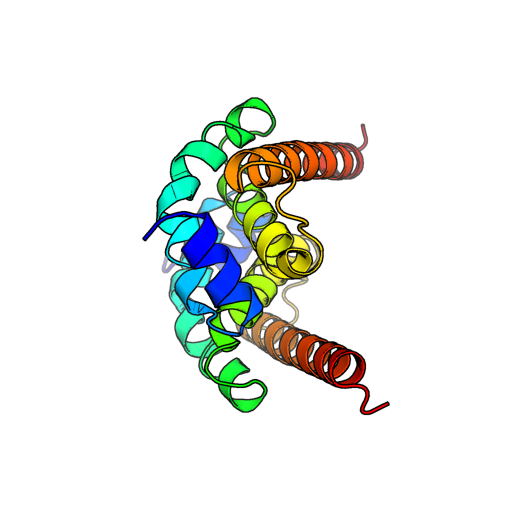ASN B 1 84 ? -5.326 11.737 95.190 1.00 14.10 84 ASN C CA 1
ATOM 1616 C C . ASN B 1 84 ? -5.723 11.250 93.801 1.00 13.31 84 ASN C C 1
ATOM 1617 O O . ASN B 1 84 ? -5.900 12.053 92.882 1.00 14.26 84 ASN C O 1
ATOM 1622 N N . TYR B 1 85 ? -5.863 9.934 93.654 1.00 12.91 85 TYR C N 1
ATOM 1623 C CA . TYR B 1 85 ? -6.380 9.357 92.416 1.00 13.18 85 TYR C CA 1
ATOM 1624 C C . TYR B 1 85 ? -7.752 9.944 92.091 1.00 11.94 85 TYR C C 1
ATOM 1625 O O . TYR B 1 85 ? -8.024 10.309 90.951 1.00 12.79 85 TYR C O 1
ATOM 1634 N N . LEU B 1 86 ? -8.623 10.024 93.089 1.00 11.34 86 LEU C N 1
ATOM 1635 C CA . LEU B 1 86 ? -9.979 10.516 92.877 1.00 11.23 86 LEU C CA 1
ATOM 1636 C C . LEU B 1 86 ? -9.990 11.985 92.470 1.00 11.58 86 LEU C C 1
ATOM 1637 O O . LEU B 1 86 ? -10.782 12.390 91.621 1.00 12.20 86 LEU C O 1
ATOM 1642 N N . VAL B 1 87 ? -9.117 12.786 93.070 1.00 12.07 87 VAL C N 1
ATOM 1643 C CA . VAL B 1 87 ? -9.002 14.187 92.697 1.00 13.14 87 VAL C CA 1
ATOM 1644 C C . VAL B 1 87 ? -8.533 14.306 91.244 1.00 14.26 87 VAL C C 1
ATOM 1645 O O . VAL B 1 87 ? -9.095 15.072 90.458 1.00 15.14 87 VAL C O 1
ATOM 1655 N N . ALA B 1 88 ? -7.510 13.538 90.887 1.00 14.82 88 ALA C N 1
ATOM 1656 C CA . ALA B 1 88 ? -7.004 13.516 89.518 1.00 16.44 88 ALA C CA 1
ATOM 1657 C C . ALA B 1 88 ? -8.073 13.047 88.524 1.00 16.20 88 ALA C C 1
ATOM 1658 O O . ALA B 1 88 ? -8.216 13.614 87.439 1.00 17.71 88 ALA C O 1
ATOM 1660 N N . GLN B 1 89 ? -8.810 12.005 88.899 1.00 16.16 89 GLN C N 1
ATOM 1661 C CA . GLN B 1 89 ? -9.888 11.478 88.064 1.00 16.55 89 GLN C CA 1
ATOM 1662 C C . GLN B 1 89 ? -10.951 12.541 87.817 1.00 15.95 89 GLN C C 1
ATOM 1663 O O . GLN B 1 89 ? -11.432 12.695 86.699 1.00 16.95 89 GLN C O 1
ATOM 1669 N N . GLY B 1 90 ? -11.314 13.279 88.859 1.00 15.63 90 GLY C N 1
ATOM 1670 C CA . GLY B 1 90 ? -12.283 14.352 88.724 1.00 17.28 90 GLY C CA 1
ATOM 1671 C C . GLY B 1 90 ? -11.856 15.406 87.721 1.00 18.38 90 GLY C C 1
ATOM 1672 O O . GLY B 1 90 ? -12.665 15.884 86.926 1.00 20.25 90 GLY C O 1
ATOM 1673 N N . ARG B 1 91 ? -10.578 15.764 87.750 1.00 19.00 91 ARG C N 1
ATOM 1674 C CA . ARG B 1 91 ? -10.040 16.748 86.822 1.00 21.36 91 ARG C CA 1
ATOM 1675 C C . ARG B 1 91 ? -10.003 16.175 85.413 1.00 22.28 91 ARG C C 1
ATOM 1676 O O . ARG B 1 91 ? -10.349 16.857 84.453 1.00 24.37 91 ARG C O 1
ATOM 1684 N N . ARG B 1 92 ? -9.600 14.914 85.297 1.00 22.76 92 ARG C N 1
ATOM 1685 C CA . ARG B 1 92 ? -9.488 14.256 83.999 1.00 26.56 92 ARG C CA 1
ATOM 1686 C C . ARG B 1 92 ? -10.847 14.158 83.316 1.00 27.55 92 ARG C C 1
ATOM 1687 O O . ARG B 1 92 ? -10.965 14.342 82.100 1.00 29.37 92 ARG C O 1
ATOM 1695 N N . LEU B 1 93 ? -11.871 13.870 84.111 1.00 27.55 93 LEU C N 1
ATOM 1696 C CA . LEU B 1 93 ? -13.229 13.710 83.608 1.00 30.48 93 LEU C CA 1
ATOM 1697 C C . LEU B 1 93 ? -13.987 15.037 83.58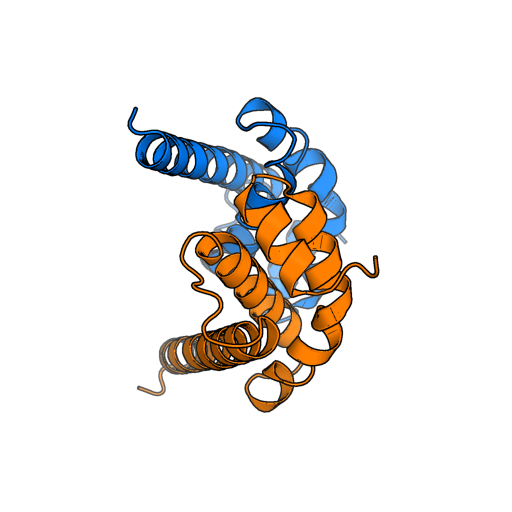4 1.00 31.23 93 LEU C C 1
ATOM 1698 O O . LEU B 1 93 ? -15.181 15.072 83.290 1.00 32.77 93 LEU C O 1
ATOM 1703 N N . GLU B 1 94 ? -13.287 16.122 83.908 1.00 31.30 94 GLU C N 1
ATOM 1704 C CA . GLU B 1 94 ? -13.864 17.467 83.851 1.00 31.62 94 GLU C CA 1
ATOM 1705 C C . GLU B 1 94 ? -15.099 17.621 84.737 1.00 28.37 94 GLU C C 1
ATOM 1706 O O . GLU B 1 94 ? -16.115 18.171 84.315 1.00 30.12 94 GLU C O 1
ATOM 1712 N N . LEU B 1 95 ? -14.992 17.144 85.974 1.00 25.41 95 LEU C N 1
ATOM 1713 C CA . LEU B 1 95 ? -16.103 17.186 86.915 1.00 25.58 95 LEU C CA 1
ATOM 1714 C C . LEU B 1 95 ? -15.960 18.341 87.898 1.00 28.58 95 LEU C C 1
ATOM 1715 O O . LEU B 1 95 ? -16.795 18.518 88.783 1.00 30.17 95 LEU C O 1
ATOM 1720 N N . VAL B 1 96 ? -14.897 19.121 87.740 1.00 29.43 96 VAL C N 1
ATOM 1721 C CA . VAL B 1 96 ? -14.600 20.210 88.665 1.00 31.00 96 VAL C CA 1
ATOM 1722 C C . VAL B 1 96 ? -15.251 21.519 88.233 1.00 32.24 96 VAL C C 1
ATOM 1723 O O . VAL B 1 96 ? -15.132 21.930 87.079 1.00 34.27 96 VAL C O 1
#

Organism: Escherichia coli (NCBI:txid562)

Radius of gyration: 17.36 Å; Cα contacts (8 Å, |Δi|>4): 155; chains: 2; bounding box: 43×34×50 Å